Protein AF-A0AAW1N6F3-F1 (afdb_monomer_lite)

Foldseek 3Di:
DPPDDDPPDDADWPDWDWAFAWEQEPVRDIDTATWIWTWGDDPFWIKIWIDGPVDLQGIWIDTGGPVNVVVQCVVVVDPDDPVCVVVVVVVLVVCSVVVVWHWYWYDDPFKIKIWIWDDDPPDIGTDGIDIITRDPPVVSVVVVVVVVVVVVVVVVVVVVVVVVVVVVVVVVVVVVVVVVVVVVVVVVVVVVVVVVVVVVVVVVVVVVVVVVVVVVVVVVVVVVVVVVVVVVVVVVVVVVVVVVVVVVVVVVVVVVVVVVVVVVVVVVVVVVVVVVVVVVVVVVVVVVVVVVVVVVVVVVVVVVVVVVVVVVVVVVVVVVVVVVVVVVVVVVVVVVVVVVVVPPVPPPDDD

pLDDT: mean 85.43, std 15.12, range [26.03, 97.62]

InterPro domains:
  IPR032396 Spindle assembly abnormal protein 6, N-terminal [PF16531] (30-131)
  IPR038558 SAS-6, N-terminal domain superfamily [G3DSA:2.170.210.20] (14-183)

Secondary structure (DSSP, 8-state):
--------SSS-EEEEEEEEEEEEETTS-EEEEEEEEEEEE-SSEEEEEEEESS-TT-EEEEEEEHHHHHHHHHHHT--S-HHHHHHHHHHHHHHHHTTSSEEEEEE-SSEEEEEEEEE-SS-EEEEEEEEEEEPPHHHHHHHHHHHHHHHHHHHHHHHHHHHHHHHHHHHHHHHHHHHHHHHHHHHHHHHHHHHHHHHHHHHHHHHHHHHHHHHHHHHHHHHHHHHHHHHHHHHHHHHHHHHHHHHHHHHHHHHHHHHHHHHHHHHHHHHHHHHHHHHHHHHHHHHHHHHHHHHHHHHHHHHHHHHHHHHHHHHHHHHHHHHHHHHHHHHHHHHHHHHHHHSSGGGS---

Radius of gyration: 103.78 Å; chains: 1; bounding box: 163×76×287 Å

Structure (mmCIF, N/CA/C/O backbone):
data_AF-A0AAW1N6F3-F1
#
_entry.id   AF-A0AAW1N6F3-F1
#
loop_
_atom_site.group_PDB
_atom_site.id
_atom_site.type_symbol
_atom_site.label_atom_id
_atom_site.label_alt_id
_atom_site.label_comp_id
_atom_site.label_asym_id
_atom_site.label_entity_id
_atom_site.label_seq_id
_atom_site.pdbx_PDB_ins_code
_atom_site.Cartn_x
_atom_site.Cartn_y
_atom_site.Cartn_z
_atom_site.occupancy
_atom_site.B_iso_or_equiv
_atom_site.auth_seq_id
_atom_site.auth_comp_id
_atom_site.auth_asym_id
_atom_site.auth_atom_id
_atom_site.pdbx_PDB_model_num
ATOM 1 N N . MET A 1 1 ? 8.466 -3.904 -28.544 1.00 32.66 1 MET A N 1
ATOM 2 C CA . MET A 1 1 ? 8.336 -2.950 -29.664 1.00 32.66 1 MET A CA 1
ATOM 3 C C . MET A 1 1 ? 9.083 -1.678 -29.291 1.00 32.66 1 MET A C 1
ATOM 5 O O . MET A 1 1 ? 8.501 -0.789 -28.692 1.00 32.66 1 MET A O 1
ATOM 9 N N . ILE A 1 2 ? 10.390 -1.631 -29.550 1.00 26.03 2 ILE A N 1
ATOM 10 C CA . ILE A 1 2 ? 11.190 -0.400 -29.465 1.00 26.03 2 ILE A CA 1
ATOM 11 C C . ILE A 1 2 ? 11.606 -0.118 -30.905 1.00 26.03 2 ILE A C 1
ATOM 13 O O . ILE A 1 2 ? 12.665 -0.530 -31.359 1.00 26.03 2 ILE A O 1
ATOM 17 N N . SER A 1 3 ? 10.686 0.457 -31.666 1.00 29.80 3 SER A N 1
ATOM 18 C CA . SER A 1 3 ? 10.889 0.848 -33.057 1.00 29.80 3 SER A CA 1
ATOM 19 C C . SER A 1 3 ? 10.323 2.249 -33.193 1.00 29.80 3 SER A C 1
ATOM 21 O O . SER A 1 3 ? 9.140 2.407 -33.468 1.00 29.80 3 SER A O 1
ATOM 23 N N . ASN A 1 4 ? 11.141 3.232 -32.826 1.00 34.62 4 ASN A N 1
ATOM 24 C CA . ASN A 1 4 ? 11.091 4.630 -33.259 1.00 34.62 4 ASN A CA 1
ATOM 25 C C . ASN A 1 4 ? 12.093 5.393 -32.405 1.00 34.62 4 ASN A C 1
ATOM 27 O O . ASN A 1 4 ? 11.761 6.061 -31.431 1.00 34.62 4 ASN A O 1
ATOM 31 N N . VAL A 1 5 ? 13.357 5.221 -32.762 1.00 33.78 5 VAL A N 1
ATOM 32 C CA . VAL A 1 5 ? 14.459 5.969 -32.192 1.00 33.78 5 VAL A CA 1
ATOM 33 C C . VAL A 1 5 ? 15.085 6.708 -33.374 1.00 33.78 5 VAL A C 1
ATOM 35 O O . VAL A 1 5 ? 15.760 6.111 -34.204 1.00 33.78 5 VAL A O 1
ATOM 38 N N . TYR A 1 6 ? 14.755 8.003 -33.437 1.00 38.41 6 TYR A N 1
ATOM 39 C CA . TYR A 1 6 ? 15.381 9.083 -34.209 1.00 38.41 6 TYR A CA 1
ATOM 40 C C . TYR A 1 6 ? 15.005 9.310 -35.685 1.00 38.41 6 TYR A C 1
ATOM 42 O O . TYR A 1 6 ? 15.654 8.834 -36.610 1.00 38.41 6 TYR A O 1
ATOM 50 N N . ASN A 1 7 ? 14.075 10.253 -35.886 1.00 39.78 7 ASN A N 1
ATOM 51 C CA . ASN A 1 7 ? 14.130 11.199 -37.004 1.00 39.78 7 ASN A CA 1
ATOM 52 C C . ASN A 1 7 ? 15.026 12.382 -36.574 1.00 39.78 7 ASN A C 1
ATOM 54 O O . ASN A 1 7 ? 14.548 13.412 -36.105 1.00 39.78 7 ASN A O 1
ATOM 58 N N . LEU A 1 8 ? 16.347 12.195 -36.636 1.00 44.47 8 LEU A N 1
ATOM 59 C CA . LEU A 1 8 ? 17.342 13.240 -36.369 1.00 44.47 8 LEU A CA 1
ATOM 60 C C . LEU A 1 8 ? 17.683 13.945 -37.684 1.00 44.47 8 LEU A C 1
ATOM 62 O O . LEU A 1 8 ? 18.424 13.381 -38.478 1.00 44.47 8 LEU A O 1
ATOM 66 N N . GLY A 1 9 ? 17.126 15.143 -37.903 1.00 42.78 9 GLY A N 1
ATOM 67 C CA . GLY A 1 9 ? 17.691 16.277 -38.667 1.00 42.78 9 GLY A CA 1
ATOM 68 C C . GLY A 1 9 ? 18.330 16.083 -40.056 1.00 42.78 9 GLY A C 1
ATOM 69 O O . GLY A 1 9 ? 18.893 17.040 -40.578 1.00 42.78 9 GLY A O 1
ATOM 70 N N . GLY A 1 10 ? 18.291 14.896 -40.653 1.00 52.94 10 GLY A N 1
ATOM 71 C CA . GLY A 1 10 ? 18.827 14.605 -41.978 1.00 52.94 10 GLY A CA 1
ATOM 72 C C . GLY A 1 10 ? 17.806 14.875 -43.086 1.00 52.94 10 GLY A C 1
ATOM 73 O O . GLY A 1 10 ? 16.617 15.045 -42.801 1.00 52.94 10 GLY A O 1
ATOM 74 N N . PRO A 1 11 ? 18.238 14.900 -44.362 1.00 59.31 11 PRO A N 1
ATOM 75 C CA . PRO A 1 11 ? 17.305 14.911 -45.485 1.00 59.31 11 PRO A CA 1
ATOM 76 C C . PRO A 1 11 ? 16.284 13.770 -45.329 1.00 59.31 11 PRO A C 1
ATOM 78 O O . PRO A 1 11 ? 16.652 12.693 -44.845 1.00 59.31 11 PRO A O 1
ATOM 81 N N . PRO A 1 12 ? 15.010 13.984 -45.705 1.00 70.88 12 PRO A N 1
ATOM 82 C CA . PRO A 1 12 ? 13.954 13.002 -45.497 1.00 70.88 12 PRO A CA 1
ATOM 83 C C . PRO A 1 12 ? 14.331 11.674 -46.164 1.00 70.88 12 PRO A C 1
ATOM 85 O O . PRO A 1 12 ? 14.453 11.580 -47.390 1.00 70.88 12 PRO A O 1
ATOM 88 N N . LYS A 1 13 ? 14.538 10.643 -45.340 1.00 84.12 13 LYS A N 1
ATOM 89 C CA . LYS A 1 13 ? 14.771 9.276 -45.809 1.00 84.12 13 LYS A CA 1
ATOM 90 C C . LYS A 1 13 ? 13.439 8.718 -46.305 1.00 84.12 13 LYS A C 1
ATOM 92 O O . LYS A 1 13 ? 12.472 8.675 -45.549 1.00 84.12 13 LYS A O 1
ATOM 97 N N . LEU A 1 14 ? 13.390 8.301 -47.567 1.00 92.31 14 LEU A N 1
ATOM 98 C CA . LEU A 1 14 ? 12.223 7.626 -48.143 1.00 92.31 14 LEU A CA 1
ATOM 99 C C . LEU A 1 14 ? 12.158 6.159 -47.706 1.00 92.31 14 LEU A C 1
ATOM 101 O O . LEU A 1 14 ? 11.075 5.593 -47.585 1.00 92.31 14 LEU A O 1
ATOM 105 N N . TYR A 1 15 ? 13.322 5.550 -47.471 1.00 94.94 15 TYR A N 1
ATOM 106 C CA . TYR A 1 15 ? 13.457 4.172 -47.020 1.00 94.94 15 TYR A CA 1
ATOM 107 C C . TYR A 1 15 ? 14.719 4.015 -46.171 1.00 94.94 15 TYR A C 1
ATOM 109 O O . TYR A 1 15 ? 15.753 4.603 -46.486 1.00 94.94 15 TYR A O 1
ATOM 117 N N . SER A 1 16 ? 14.642 3.231 -45.099 1.00 94.06 16 SER A N 1
ATOM 118 C CA . SER A 1 16 ? 15.791 2.846 -44.272 1.00 94.06 16 SER A CA 1
ATOM 119 C C . SER A 1 16 ? 15.429 1.553 -43.550 1.00 94.06 16 SER A C 1
ATOM 121 O O . SER A 1 16 ? 14.645 1.567 -42.601 1.00 94.06 16 SER A O 1
ATOM 123 N N . ASN A 1 17 ? 15.903 0.417 -44.063 1.00 94.94 17 ASN A N 1
ATOM 124 C CA . ASN A 1 17 ? 15.624 -0.883 -43.459 1.00 94.94 17 ASN A CA 1
ATOM 125 C C . ASN A 1 17 ? 16.727 -1.899 -43.761 1.00 94.94 17 ASN A C 1
ATOM 127 O O . ASN A 1 17 ? 17.443 -1.783 -44.758 1.00 94.94 17 ASN A O 1
ATOM 131 N N . TYR A 1 18 ? 16.828 -2.905 -42.903 1.00 94.19 18 TYR A N 1
ATOM 132 C CA . TYR A 1 18 ? 17.787 -3.991 -43.034 1.00 94.19 18 TYR A CA 1
ATOM 133 C C . TYR A 1 18 ? 17.238 -5.122 -43.904 1.00 94.19 18 TYR A C 1
ATOM 135 O O . TYR A 1 18 ? 16.080 -5.517 -43.769 1.00 94.19 18 TYR A O 1
ATOM 143 N N . HIS A 1 19 ? 18.100 -5.664 -44.760 1.00 94.94 19 HIS A N 1
ATOM 144 C CA . HIS A 1 19 ? 17.819 -6.802 -45.626 1.00 94.94 19 HIS A CA 1
ATOM 145 C C . HIS A 1 19 ? 18.892 -7.865 -45.468 1.00 94.94 19 HIS A C 1
ATOM 147 O O . HIS A 1 19 ? 20.085 -7.574 -45.516 1.00 94.94 19 HIS A O 1
ATOM 153 N N . THR A 1 20 ? 18.468 -9.118 -45.340 1.00 93.00 20 THR A N 1
ATOM 154 C CA . THR A 1 20 ? 19.382 -10.259 -45.410 1.00 93.00 20 THR A CA 1
ATOM 155 C C . THR A 1 20 ? 19.615 -10.601 -46.877 1.00 93.00 20 THR A C 1
ATOM 157 O O . THR A 1 20 ? 18.692 -11.049 -47.553 1.00 93.00 20 THR A O 1
ATOM 160 N N . VAL A 1 21 ? 20.826 -10.346 -47.371 1.00 93.94 21 VAL A N 1
ATOM 161 C CA . VAL A 1 21 ? 21.168 -10.412 -48.796 1.00 93.94 21 VAL A CA 1
ATOM 162 C C . VAL A 1 21 ? 22.398 -11.287 -49.011 1.00 93.94 21 VAL A C 1
ATOM 164 O O . VAL A 1 21 ? 23.364 -11.216 -48.248 1.00 93.94 21 VAL A O 1
ATOM 167 N N . ASP A 1 22 ? 22.367 -12.094 -50.068 1.00 92.69 22 ASP A N 1
ATOM 168 C CA . ASP A 1 22 ? 23.519 -12.864 -50.530 1.00 92.69 22 ASP A CA 1
ATOM 169 C C . ASP A 1 22 ? 24.472 -11.966 -51.327 1.00 92.69 22 ASP A C 1
ATOM 171 O O . ASP A 1 22 ? 24.072 -11.315 -52.296 1.00 92.69 22 ASP A O 1
ATOM 175 N N . ILE A 1 23 ? 25.734 -11.932 -50.907 1.00 93.25 23 ILE A N 1
ATOM 176 C CA . ILE A 1 23 ? 26.800 -11.129 -51.501 1.00 93.25 23 ILE A CA 1
ATOM 177 C C . ILE A 1 23 ? 27.782 -12.057 -52.208 1.00 93.25 23 ILE A C 1
ATOM 179 O O . ILE A 1 23 ? 28.533 -12.793 -51.563 1.00 93.25 23 ILE A O 1
ATOM 183 N N . LEU A 1 24 ? 27.798 -11.986 -53.536 1.00 93.50 24 LEU A N 1
ATOM 184 C CA . LEU A 1 24 ? 28.773 -12.655 -54.382 1.00 93.50 24 LEU A CA 1
ATOM 185 C C . LEU A 1 24 ? 30.030 -11.790 -54.492 1.00 93.50 24 LEU A C 1
ATOM 187 O O . LEU A 1 24 ? 29.984 -10.683 -55.024 1.00 93.50 24 LEU A O 1
ATOM 191 N N . LEU A 1 25 ? 31.145 -12.303 -53.988 1.00 89.50 25 LEU A N 1
ATOM 192 C CA . LEU A 1 25 ? 32.456 -11.666 -54.060 1.00 89.50 25 LEU A CA 1
ATOM 193 C C . LEU A 1 25 ? 33.144 -11.989 -55.394 1.00 89.50 25 LEU A C 1
ATOM 195 O O . LEU A 1 25 ? 32.894 -13.035 -55.993 1.00 89.50 25 LEU A O 1
ATOM 199 N N . GLU A 1 26 ? 34.080 -11.138 -55.817 1.00 84.75 26 GLU A N 1
ATOM 200 C CA . GLU A 1 26 ? 34.871 -11.312 -57.049 1.00 84.75 26 GLU A CA 1
ATOM 201 C C . GLU A 1 26 ? 35.595 -12.673 -57.134 1.00 84.75 26 GLU A C 1
ATOM 203 O O . GLU A 1 26 ? 35.718 -13.259 -58.206 1.00 84.75 26 GLU A O 1
ATOM 208 N N . ASN A 1 27 ? 36.003 -13.242 -55.994 1.00 84.62 27 ASN A N 1
ATOM 209 C CA . ASN A 1 27 ? 36.629 -14.568 -55.922 1.00 84.62 27 ASN A CA 1
ATOM 210 C C . ASN A 1 27 ? 35.640 -15.748 -56.049 1.00 84.62 27 ASN A C 1
ATOM 212 O O . ASN A 1 27 ? 36.025 -16.898 -55.837 1.00 84.62 27 ASN A O 1
ATOM 216 N N . GLY A 1 28 ? 34.367 -15.475 -56.347 1.00 82.19 28 GLY A N 1
ATOM 217 C CA . GLY A 1 28 ? 33.304 -16.468 -56.498 1.00 82.19 28 GLY A CA 1
ATOM 218 C C . GLY A 1 28 ? 32.718 -16.985 -55.181 1.00 82.19 28 GLY A C 1
ATOM 219 O O . GLY A 1 28 ? 31.817 -17.824 -55.210 1.00 82.19 28 GLY A O 1
ATOM 220 N N . LEU A 1 29 ? 33.187 -16.505 -54.023 1.00 87.62 29 LEU A N 1
ATOM 221 C CA . LEU A 1 29 ? 32.596 -16.854 -52.732 1.00 87.62 29 LEU A CA 1
ATOM 222 C C . LEU A 1 29 ? 31.286 -16.091 -52.518 1.00 87.62 29 LEU A C 1
ATOM 224 O O . LEU A 1 29 ? 31.201 -14.898 -52.792 1.00 87.62 29 LEU A O 1
ATOM 228 N N . ASN A 1 30 ? 30.288 -16.768 -51.953 1.00 88.75 30 ASN A N 1
ATOM 229 C CA . ASN A 1 30 ? 29.027 -16.151 -51.552 1.00 88.75 30 ASN A CA 1
ATOM 230 C C . ASN A 1 30 ? 28.969 -16.005 -50.024 1.00 88.75 30 ASN A C 1
ATOM 232 O O . ASN A 1 30 ? 29.346 -16.927 -49.295 1.00 88.75 30 ASN A O 1
ATOM 236 N N . ARG A 1 31 ? 28.506 -14.854 -49.534 1.00 90.38 31 ARG A N 1
ATOM 237 C CA . ARG A 1 31 ? 28.280 -14.588 -48.110 1.00 90.38 31 ARG A CA 1
ATOM 238 C C . ARG A 1 31 ? 26.939 -13.908 -47.907 1.00 90.38 31 ARG A C 1
ATOM 240 O O . ARG A 1 31 ? 26.706 -12.837 -48.450 1.00 90.38 31 ARG A O 1
ATOM 247 N N . THR A 1 32 ? 26.107 -14.465 -47.043 1.00 91.50 32 THR A N 1
ATOM 248 C CA . THR A 1 32 ? 24.880 -13.798 -46.611 1.00 91.50 32 THR A CA 1
ATOM 249 C C . THR A 1 32 ? 25.209 -12.759 -45.538 1.00 91.50 32 THR A C 1
ATOM 251 O O . THR A 1 32 ? 25.848 -13.086 -44.535 1.00 91.50 32 THR A O 1
ATOM 254 N N . ARG A 1 33 ? 24.783 -11.508 -45.731 1.00 92.06 33 ARG A N 1
ATOM 255 C CA . ARG A 1 33 ? 24.948 -10.422 -44.752 1.00 92.06 33 ARG A CA 1
ATOM 256 C C . ARG A 1 33 ? 23.641 -9.673 -44.524 1.00 92.06 33 ARG A C 1
ATOM 258 O O . ARG A 1 33 ? 22.752 -9.692 -45.369 1.00 92.06 33 ARG A O 1
ATOM 265 N N . ASN A 1 34 ? 23.537 -8.998 -43.381 1.00 93.19 34 ASN A N 1
ATOM 266 C CA . ASN A 1 34 ? 22.413 -8.120 -43.082 1.00 93.19 34 ASN A CA 1
ATOM 267 C C . ASN A 1 34 ? 22.789 -6.670 -43.408 1.00 93.19 34 ASN A C 1
ATOM 269 O O . ASN A 1 34 ? 23.517 -6.030 -42.651 1.00 93.19 34 ASN A O 1
ATOM 273 N N . ILE A 1 35 ? 22.315 -6.176 -44.546 1.00 95.12 35 ILE A N 1
ATOM 274 C CA . ILE A 1 35 ? 22.693 -4.884 -45.113 1.00 95.12 35 ILE A CA 1
ATOM 275 C C . ILE A 1 35 ? 21.576 -3.872 -44.881 1.00 95.12 35 ILE A C 1
ATOM 277 O O . ILE A 1 35 ? 20.418 -4.113 -45.217 1.00 95.12 35 ILE A O 1
ATOM 281 N N . LEU A 1 36 ? 21.929 -2.719 -44.322 1.00 94.75 36 LEU A N 1
ATOM 282 C CA . LEU A 1 36 ? 21.071 -1.546 -44.277 1.00 94.75 36 LEU A CA 1
ATOM 283 C C . LEU A 1 36 ? 21.016 -0.919 -45.669 1.00 94.75 36 LEU A C 1
ATOM 285 O O . LEU A 1 36 ? 22.044 -0.512 -46.213 1.00 94.75 36 LEU A O 1
ATOM 289 N N . ILE A 1 37 ? 19.807 -0.816 -46.214 1.00 96.38 37 ILE A N 1
ATOM 290 C CA . ILE A 1 37 ? 19.535 -0.133 -47.477 1.00 96.38 37 ILE A CA 1
ATOM 291 C C . ILE A 1 37 ? 18.801 1.161 -47.158 1.00 96.38 37 ILE A C 1
ATOM 293 O O . ILE A 1 37 ? 17.732 1.141 -46.540 1.00 96.38 37 ILE A O 1
ATOM 297 N N . GLU A 1 38 ? 19.370 2.286 -47.582 1.00 94.75 38 GLU A N 1
ATOM 298 C CA . GLU A 1 38 ? 18.788 3.611 -47.387 1.00 94.75 38 GLU A CA 1
ATOM 299 C C . GLU A 1 38 ? 18.529 4.291 -48.727 1.00 94.75 38 GLU A C 1
ATOM 301 O O . GLU A 1 38 ? 19.391 4.296 -49.604 1.00 94.75 38 GLU A O 1
ATOM 306 N N . ILE A 1 39 ? 17.351 4.898 -48.865 1.00 95.75 39 ILE A N 1
ATOM 307 C CA . ILE A 1 39 ? 16.986 5.730 -50.012 1.00 95.75 39 ILE A CA 1
ATOM 308 C C . ILE A 1 39 ? 16.685 7.124 -49.490 1.00 95.75 39 ILE A C 1
ATOM 310 O O . ILE A 1 39 ? 15.775 7.322 -48.678 1.00 95.75 39 ILE A O 1
ATOM 314 N N . ILE A 1 40 ? 17.446 8.098 -49.968 1.00 93.12 40 ILE A N 1
ATOM 315 C CA . ILE A 1 40 ? 17.380 9.487 -49.534 1.00 93.12 40 ILE A CA 1
ATOM 316 C C . ILE A 1 40 ? 17.002 10.343 -50.736 1.00 93.12 40 ILE A C 1
ATOM 318 O O . ILE A 1 40 ? 17.687 10.338 -51.760 1.00 93.12 40 ILE A O 1
ATOM 322 N N . LYS A 1 41 ? 15.915 11.111 -50.612 1.00 90.06 41 LYS A N 1
ATOM 323 C CA . LYS A 1 41 ? 15.527 12.066 -51.652 1.00 90.06 41 LYS A CA 1
ATOM 324 C C . LYS A 1 41 ? 16.329 13.351 -51.487 1.00 90.06 41 LYS A C 1
ATOM 326 O O . LYS A 1 41 ? 16.155 14.071 -50.504 1.00 90.06 41 LYS A O 1
ATOM 331 N N . LYS A 1 42 ? 17.185 13.647 -52.461 1.00 88.38 42 LYS A N 1
ATOM 332 C CA . LYS A 1 42 ? 17.829 14.956 -52.620 1.00 88.38 42 LYS A CA 1
ATOM 333 C C . LYS A 1 42 ? 17.044 15.777 -53.650 1.00 88.38 42 LYS A C 1
ATOM 335 O O . LYS A 1 42 ? 16.159 15.259 -54.325 1.00 88.38 42 LYS A O 1
ATOM 340 N N . GLN A 1 43 ? 17.330 17.076 -53.752 1.00 83.44 43 GLN A N 1
ATOM 341 C CA . GLN A 1 43 ? 16.540 18.001 -54.582 1.00 83.44 43 GLN A CA 1
ATOM 342 C C . GLN A 1 43 ? 16.457 17.591 -56.065 1.00 83.44 43 GLN A C 1
ATOM 344 O O . GLN A 1 43 ? 15.434 17.843 -56.691 1.00 83.44 43 GLN A O 1
ATOM 349 N N . GLN A 1 44 ? 17.500 16.962 -56.616 1.00 86.50 44 GLN A N 1
ATOM 350 C CA . GLN A 1 44 ? 17.591 16.606 -58.043 1.00 86.50 44 GLN A CA 1
ATOM 351 C C . GLN A 1 44 ? 17.989 15.141 -58.294 1.00 86.50 44 GLN A C 1
ATOM 353 O O . GLN A 1 44 ? 18.189 14.742 -59.437 1.00 86.50 44 GLN A O 1
ATOM 358 N N . CYS A 1 45 ? 18.126 14.331 -57.242 1.00 92.94 45 CYS A N 1
ATOM 359 C CA . CYS A 1 45 ? 18.556 12.942 -57.364 1.00 92.94 45 CYS A CA 1
ATOM 360 C C . CYS A 1 45 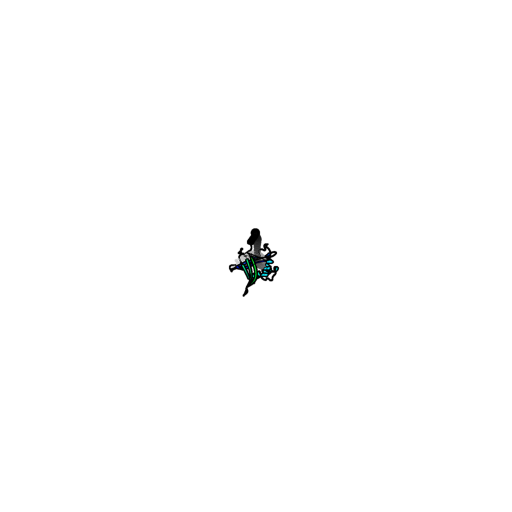? 18.053 12.079 -56.204 1.00 92.94 45 CYS A C 1
ATOM 362 O O . CYS A 1 45 ? 17.665 12.573 -55.139 1.00 92.94 45 CYS A O 1
ATOM 364 N N . LEU A 1 46 ? 18.069 10.770 -56.425 1.00 93.81 46 LEU A N 1
ATOM 365 C CA . LEU A 1 46 ? 17.820 9.749 -55.418 1.00 93.81 46 LEU A CA 1
ATOM 366 C C . LEU A 1 46 ? 19.156 9.146 -55.012 1.00 93.81 46 LEU A C 1
ATOM 368 O O . LEU A 1 46 ? 19.841 8.537 -55.828 1.00 93.81 46 LEU A O 1
ATOM 372 N N . GLU A 1 47 ? 19.534 9.316 -53.753 1.00 94.62 47 GLU A N 1
ATOM 373 C CA . GLU A 1 47 ? 20.744 8.699 -53.231 1.00 94.62 47 GLU A CA 1
ATOM 374 C C . GLU A 1 47 ? 20.400 7.361 -52.585 1.00 94.62 47 GLU A C 1
ATOM 376 O O . GLU A 1 47 ? 19.563 7.292 -51.683 1.00 94.62 47 GLU A O 1
ATOM 381 N N . VAL A 1 48 ? 21.054 6.304 -53.054 1.00 96.25 48 VAL A N 1
ATOM 382 C CA . VAL A 1 48 ? 20.899 4.941 -52.552 1.00 96.25 48 VAL A CA 1
ATOM 383 C C . VAL A 1 48 ? 22.183 4.555 -51.843 1.00 96.25 48 VAL A C 1
ATOM 385 O O . VAL A 1 48 ? 23.263 4.695 -52.415 1.00 96.25 48 VAL A O 1
ATOM 388 N N . ARG A 1 49 ? 22.072 4.077 -50.604 1.00 94.56 49 ARG A N 1
ATOM 389 C CA . ARG A 1 49 ? 23.213 3.687 -49.772 1.00 94.56 49 ARG A CA 1
ATOM 390 C C . ARG A 1 49 ? 23.051 2.253 -49.280 1.00 94.56 49 ARG A C 1
ATOM 392 O O . ARG A 1 49 ? 21.974 1.887 -48.812 1.00 94.56 49 ARG A O 1
ATOM 399 N N . LEU A 1 50 ? 24.127 1.475 -49.344 1.00 95.31 50 LEU A N 1
ATOM 400 C CA . LEU A 1 50 ? 24.235 0.116 -48.812 1.00 95.31 50 LEU A CA 1
ATOM 401 C C . LEU A 1 50 ? 25.307 0.087 -47.729 1.00 95.31 50 LEU A C 1
ATOM 403 O O . LEU A 1 50 ? 26.444 0.492 -47.977 1.00 95.31 50 LEU A O 1
ATOM 407 N N . ARG A 1 51 ? 24.950 -0.377 -46.530 1.00 92.31 51 ARG A N 1
ATOM 408 C CA . ARG A 1 51 ? 25.837 -0.363 -45.358 1.00 92.31 51 ARG A CA 1
ATOM 409 C C . ARG A 1 51 ? 25.729 -1.649 -44.567 1.00 92.31 51 ARG A C 1
ATOM 411 O O . ARG A 1 51 ? 24.628 -2.135 -44.334 1.00 92.31 51 ARG A O 1
ATOM 418 N N . ASP A 1 52 ? 26.852 -2.158 -44.090 1.00 90.38 52 ASP A N 1
ATOM 419 C CA . ASP A 1 52 ? 26.872 -3.230 -43.096 1.00 90.38 52 ASP A CA 1
ATOM 420 C C . ASP A 1 52 ? 27.105 -2.627 -41.705 1.00 90.38 52 ASP A C 1
ATOM 422 O O . ASP A 1 52 ? 28.042 -1.858 -41.495 1.00 90.38 52 ASP A O 1
ATOM 426 N N . GLN A 1 53 ? 26.254 -2.971 -40.735 1.00 82.62 53 GLN A N 1
ATOM 427 C CA . GLN A 1 53 ? 26.409 -2.497 -39.356 1.00 82.62 53 GLN A CA 1
ATOM 428 C C . GLN A 1 53 ? 27.698 -3.028 -38.705 1.00 82.62 53 GLN A C 1
ATOM 430 O O . GLN A 1 53 ? 28.243 -2.387 -37.807 1.00 82.62 53 GLN A O 1
ATOM 435 N N . ASN A 1 54 ? 28.176 -4.194 -39.142 1.00 84.94 54 ASN A N 1
ATOM 436 C CA . ASN A 1 54 ? 29.334 -4.864 -38.556 1.00 84.94 54 ASN A CA 1
ATOM 437 C C . ASN A 1 54 ? 30.635 -4.590 -39.322 1.00 84.94 54 ASN A C 1
ATOM 439 O O . ASN A 1 54 ? 31.708 -4.951 -38.841 1.00 84.94 54 ASN A O 1
ATOM 443 N N . ASP A 1 55 ? 30.553 -3.977 -40.504 1.00 85.94 55 ASP A N 1
ATOM 444 C CA . ASP A 1 55 ? 31.689 -3.778 -41.399 1.00 85.94 55 ASP A CA 1
ATOM 445 C C . ASP A 1 55 ? 31.607 -2.413 -42.094 1.00 85.94 55 ASP A C 1
ATOM 447 O O . ASP A 1 55 ? 31.001 -2.260 -43.152 1.00 85.94 55 ASP A O 1
ATOM 451 N N . PHE A 1 56 ? 32.271 -1.412 -41.511 1.00 79.06 56 PHE A N 1
ATOM 452 C CA . PHE A 1 56 ? 32.309 -0.049 -42.053 1.00 79.06 56 PHE A CA 1
ATOM 453 C C . PHE A 1 56 ? 33.001 0.056 -43.419 1.00 79.06 56 PHE A C 1
ATOM 455 O O . PHE A 1 56 ? 32.816 1.063 -44.103 1.00 79.06 56 PHE A O 1
ATOM 462 N N . SER A 1 57 ? 33.791 -0.951 -43.817 1.00 82.56 57 SER A N 1
ATOM 463 C CA . SER A 1 57 ? 34.389 -0.997 -45.156 1.00 82.56 57 SER A CA 1
ATOM 464 C C . SER A 1 57 ? 33.365 -1.369 -46.231 1.00 82.56 57 SER A C 1
ATOM 466 O O . SER A 1 57 ? 33.519 -0.988 -47.389 1.00 82.56 57 SER A O 1
ATOM 468 N N . PHE A 1 58 ? 32.277 -2.042 -45.843 1.00 89.69 58 PHE A N 1
ATOM 469 C CA . PHE A 1 58 ? 31.143 -2.314 -46.712 1.00 89.69 58 PHE A CA 1
ATOM 470 C C . PHE A 1 58 ? 30.201 -1.104 -46.724 1.00 89.69 58 PHE A C 1
ATOM 472 O O . PHE A 1 58 ? 29.213 -1.033 -45.986 1.00 89.69 58 PHE A O 1
ATOM 479 N N . ASN A 1 59 ? 30.539 -0.116 -47.551 1.00 92.12 59 ASN A N 1
ATOM 480 C CA . ASN A 1 59 ? 29.780 1.122 -47.673 1.00 92.12 59 ASN A CA 1
ATOM 481 C C . ASN A 1 59 ? 29.759 1.582 -49.130 1.00 92.12 59 ASN A C 1
ATOM 483 O O . ASN A 1 59 ? 30.763 2.065 -49.648 1.00 92.12 59 ASN A O 1
ATOM 487 N N . TYR A 1 60 ? 28.610 1.429 -49.779 1.00 95.25 60 TYR A N 1
ATOM 488 C CA . TYR A 1 60 ? 28.437 1.751 -51.191 1.00 95.25 60 TYR A CA 1
ATOM 489 C C . TYR A 1 60 ? 27.317 2.762 -51.369 1.00 95.25 60 TYR A C 1
ATOM 491 O O . TYR A 1 60 ? 26.267 2.648 -50.735 1.00 95.25 60 TYR A O 1
ATOM 499 N N . THR A 1 61 ? 27.526 3.731 -52.251 1.00 95.00 61 THR A N 1
ATOM 500 C CA . THR A 1 61 ? 26.561 4.788 -52.537 1.00 95.00 61 THR A CA 1
ATOM 501 C C . THR A 1 61 ? 26.436 4.998 -54.042 1.00 95.00 61 THR A C 1
ATOM 503 O O . THR A 1 61 ? 27.405 4.899 -54.792 1.00 95.00 61 THR A O 1
ATOM 506 N N . THR A 1 62 ? 25.227 5.314 -54.493 1.00 96.06 62 THR A N 1
ATOM 507 C CA . THR A 1 62 ? 24.981 5.850 -55.833 1.00 96.06 62 THR A CA 1
ATOM 508 C C . THR A 1 62 ? 24.003 7.010 -55.755 1.00 96.06 62 THR A C 1
ATOM 510 O O . THR A 1 62 ? 23.125 7.035 -54.891 1.00 96.06 62 THR A O 1
ATOM 513 N N . SER A 1 63 ? 24.172 7.993 -56.634 1.00 95.25 63 SER A N 1
ATOM 514 C CA . SER A 1 63 ? 23.250 9.117 -56.786 1.00 95.25 63 SER A CA 1
ATOM 515 C C . SER A 1 63 ? 22.607 9.023 -58.160 1.00 95.25 63 SER A C 1
ATOM 517 O O . SER A 1 63 ? 23.245 9.297 -59.170 1.00 95.25 63 SER A O 1
ATOM 519 N N . ILE A 1 64 ? 21.342 8.620 -58.181 1.00 96.38 64 ILE A N 1
ATOM 520 C CA . ILE A 1 64 ? 20.550 8.443 -59.393 1.00 96.38 64 ILE A CA 1
ATOM 521 C C . ILE A 1 64 ? 19.849 9.765 -59.683 1.00 96.38 64 ILE A C 1
ATOM 523 O O . ILE A 1 64 ? 18.810 10.086 -59.100 1.00 96.38 64 ILE A O 1
ATOM 527 N N . ASP A 1 65 ? 20.470 10.571 -60.535 1.00 95.50 65 ASP A N 1
ATOM 528 C CA . ASP A 1 65 ? 19.846 11.740 -61.143 1.00 95.50 65 ASP A CA 1
ATOM 529 C C . ASP A 1 65 ? 19.081 11.349 -62.420 1.00 95.50 65 ASP A C 1
ATOM 531 O O . ASP A 1 65 ? 19.035 10.180 -62.815 1.00 95.50 65 ASP A O 1
ATOM 535 N N . TRP A 1 66 ? 18.465 12.336 -63.072 1.00 94.31 66 TRP A N 1
ATOM 536 C CA . TRP A 1 66 ? 17.731 12.122 -64.320 1.00 94.31 66 TRP A CA 1
ATOM 537 C C . TRP A 1 66 ? 18.597 11.485 -65.420 1.00 94.31 66 TRP A C 1
ATOM 539 O O . TRP A 1 66 ? 18.123 10.633 -66.169 1.00 94.31 66 TRP A O 1
ATOM 549 N N . VAL A 1 67 ? 19.872 11.875 -65.517 1.00 95.69 67 VAL A N 1
ATOM 550 C CA . VAL A 1 67 ? 20.775 11.410 -66.578 1.00 95.69 67 VAL A CA 1
ATOM 551 C C . VAL A 1 67 ? 21.137 9.943 -66.370 1.00 95.69 67 VAL A C 1
ATOM 553 O O . VAL A 1 67 ? 21.082 9.159 -67.318 1.00 95.69 67 VAL A O 1
ATOM 556 N N . LEU A 1 68 ? 21.488 9.556 -65.141 1.00 95.25 68 LEU A N 1
ATOM 557 C CA . LEU A 1 68 ? 21.781 8.165 -64.808 1.00 95.25 68 LEU A CA 1
ATOM 558 C C . LEU A 1 68 ? 20.529 7.294 -64.932 1.00 95.25 68 LEU A C 1
ATOM 560 O O . LEU A 1 68 ? 20.604 6.203 -65.492 1.00 95.25 68 LEU A O 1
ATOM 564 N N . PHE A 1 69 ? 19.375 7.792 -64.484 1.00 96.31 69 PHE A N 1
ATOM 565 C CA . PHE A 1 69 ? 18.113 7.082 -64.652 1.00 96.31 69 PHE A CA 1
ATOM 566 C C . PHE A 1 69 ? 17.783 6.834 -66.125 1.00 96.31 69 PHE A C 1
ATOM 568 O O . PHE A 1 69 ? 17.403 5.720 -66.466 1.00 96.31 69 PHE A O 1
ATOM 575 N N . GLN A 1 70 ? 17.958 7.824 -67.006 1.00 95.75 70 GLN A N 1
ATOM 576 C CA . GLN A 1 70 ? 17.682 7.649 -68.432 1.00 95.75 70 GLN A CA 1
ATOM 577 C C . GLN A 1 70 ? 18.568 6.558 -69.052 1.00 95.75 70 GLN A C 1
ATOM 579 O O . GLN A 1 70 ? 18.079 5.740 -69.823 1.00 95.75 70 GLN A O 1
ATOM 584 N N . LYS A 1 71 ? 19.843 6.471 -68.648 1.00 95.88 71 LYS A N 1
ATOM 585 C CA . LYS A 1 71 ? 20.723 5.367 -69.064 1.00 95.88 71 LYS A CA 1
ATOM 586 C C . LYS A 1 71 ? 20.222 4.017 -68.562 1.00 95.88 71 LYS A C 1
ATOM 588 O O . LYS A 1 71 ? 20.075 3.097 -69.355 1.00 95.88 71 LYS A O 1
ATOM 593 N N . MET A 1 72 ? 19.899 3.914 -67.270 1.00 95.75 72 MET A N 1
ATOM 594 C CA . MET A 1 72 ? 19.337 2.685 -66.697 1.00 95.75 72 MET A CA 1
ATOM 595 C C . MET A 1 72 ? 18.044 2.278 -67.409 1.00 95.75 72 MET A C 1
ATOM 597 O O . MET A 1 72 ? 17.822 1.097 -67.663 1.00 95.75 72 MET A O 1
ATOM 601 N N . LYS A 1 73 ? 17.204 3.260 -67.746 1.00 94.25 73 LYS A N 1
ATOM 602 C CA . LYS A 1 73 ? 15.950 3.071 -68.465 1.00 94.25 73 LYS A CA 1
ATOM 603 C C . LYS A 1 73 ? 16.176 2.454 -69.840 1.00 94.25 73 LYS A C 1
ATOM 605 O O . LYS A 1 73 ? 15.513 1.472 -70.158 1.00 94.25 73 LYS A O 1
ATOM 610 N N . ASP A 1 74 ? 17.116 2.995 -70.608 1.00 94.56 74 ASP A N 1
ATOM 611 C CA . ASP A 1 74 ? 17.416 2.532 -71.964 1.00 94.56 74 ASP A CA 1
ATOM 612 C C . ASP A 1 74 ? 18.156 1.178 -71.958 1.00 94.56 74 ASP A C 1
ATOM 614 O O . ASP A 1 74 ? 17.860 0.302 -72.766 1.00 94.56 74 ASP A O 1
ATOM 618 N N . GLU A 1 75 ? 19.081 0.961 -71.017 1.00 95.19 75 GLU A N 1
ATOM 619 C CA . GLU A 1 75 ? 19.873 -0.276 -70.919 1.00 95.19 75 GLU A CA 1
ATOM 620 C C . GLU A 1 75 ? 19.071 -1.465 -70.373 1.00 95.19 75 GLU A C 1
ATOM 622 O O . GLU A 1 75 ? 19.289 -2.607 -70.782 1.00 95.19 75 GLU A O 1
ATOM 627 N N . GLN A 1 76 ? 18.142 -1.210 -69.448 1.00 94.38 76 GLN A N 1
ATOM 628 C CA . GLN A 1 76 ? 17.354 -2.248 -68.774 1.00 94.38 76 GLN A CA 1
ATOM 629 C C . GLN A 1 76 ? 15.901 -2.309 -69.265 1.00 94.38 76 GLN A C 1
ATOM 631 O O . GLN A 1 76 ? 15.127 -3.116 -68.757 1.00 94.38 76 GLN A O 1
ATOM 636 N N . ASN A 1 77 ? 15.537 -1.500 -70.268 1.00 92.38 77 ASN A N 1
ATOM 637 C CA . ASN A 1 77 ? 14.186 -1.386 -70.830 1.00 92.38 77 ASN A CA 1
ATOM 638 C C . ASN A 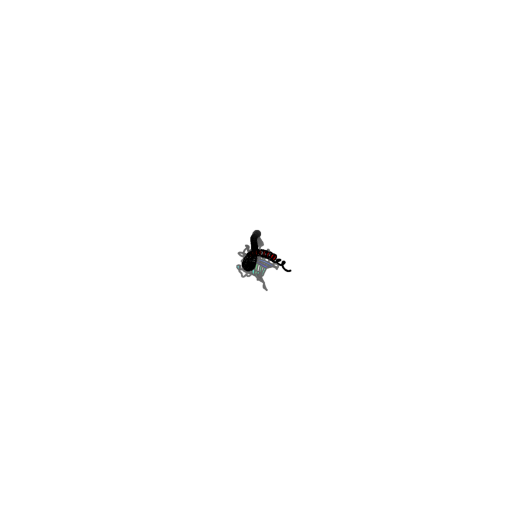1 77 ? 13.109 -1.102 -69.764 1.00 92.38 77 ASN A C 1
ATOM 640 O O . ASN A 1 77 ? 12.081 -1.776 -69.705 1.00 92.38 77 ASN A O 1
ATOM 644 N N . LEU A 1 78 ? 13.346 -0.115 -68.894 1.00 92.56 78 LEU A N 1
ATOM 645 C CA . LEU A 1 78 ? 12.407 0.224 -67.819 1.00 92.56 78 LEU A CA 1
ATOM 646 C C . LEU A 1 78 ? 11.213 1.030 -68.365 1.00 92.56 78 LEU A C 1
ATOM 648 O O . LEU A 1 78 ? 11.363 2.153 -68.844 1.00 92.56 78 LEU A O 1
ATOM 652 N N . GLU A 1 79 ? 9.993 0.518 -68.227 1.00 91.50 79 GLU A N 1
ATOM 653 C CA . GLU A 1 79 ? 8.764 1.191 -68.691 1.00 91.50 79 GLU A CA 1
ATOM 654 C C . GLU A 1 79 ? 8.178 2.169 -67.648 1.00 91.50 79 GLU A C 1
ATOM 656 O O . GLU A 1 79 ? 6.971 2.228 -67.437 1.00 91.50 79 GLU A O 1
ATOM 661 N N . ILE A 1 80 ? 9.034 2.939 -66.966 1.00 93.25 80 ILE A N 1
ATOM 662 C CA . ILE A 1 80 ? 8.642 3.867 -65.885 1.00 93.25 80 ILE A CA 1
ATOM 663 C C . ILE A 1 80 ? 9.275 5.254 -66.053 1.00 93.25 80 ILE A C 1
ATOM 665 O O . ILE A 1 80 ? 10.268 5.432 -66.771 1.00 93.25 80 ILE A O 1
ATOM 669 N N . CYS A 1 81 ? 8.687 6.262 -65.408 1.00 93.12 81 CYS A N 1
ATOM 670 C CA . CYS A 1 81 ? 9.223 7.626 -65.344 1.00 93.12 81 CYS A CA 1
ATOM 671 C C . CYS A 1 81 ? 10.100 7.830 -64.095 1.00 93.12 81 CYS A C 1
ATOM 673 O O . CYS A 1 81 ? 9.990 7.089 -63.116 1.00 93.12 81 CYS A O 1
ATOM 675 N N . PHE A 1 82 ? 10.967 8.848 -64.102 1.00 92.31 82 PHE A N 1
ATOM 676 C CA . PHE A 1 82 ? 11.885 9.112 -62.982 1.00 92.31 82 PHE A CA 1
ATOM 677 C C . PHE A 1 82 ? 11.134 9.443 -61.687 1.00 92.31 82 PHE A C 1
ATOM 679 O O . PHE A 1 82 ? 11.523 9.024 -60.596 1.00 92.31 82 PHE A O 1
ATOM 686 N N . GLU A 1 83 ? 10.013 10.151 -61.810 1.00 90.25 83 GLU A N 1
ATOM 687 C CA . GLU A 1 83 ? 9.139 10.521 -60.703 1.00 90.25 83 GLU A CA 1
ATOM 688 C C . GLU A 1 83 ? 8.565 9.289 -60.000 1.00 90.25 83 GLU A C 1
ATOM 690 O O . GLU A 1 83 ? 8.396 9.305 -58.785 1.00 90.25 83 GLU A O 1
ATOM 695 N N . GLU A 1 84 ? 8.314 8.208 -60.735 1.00 92.38 84 GLU A N 1
ATOM 696 C CA . GLU A 1 84 ? 7.731 6.964 -60.221 1.00 92.38 84 GLU A CA 1
ATOM 697 C C . GLU A 1 84 ? 8.796 5.967 -59.758 1.00 92.38 84 GLU A C 1
ATOM 699 O O . GLU A 1 84 ? 8.515 5.091 -58.938 1.00 92.38 84 GLU A O 1
ATOM 704 N N . PHE A 1 85 ? 10.034 6.125 -60.234 1.00 94.06 85 PHE A N 1
ATOM 705 C CA . PHE A 1 85 ? 11.127 5.190 -59.988 1.00 94.06 85 PHE A CA 1
ATOM 706 C C . PHE A 1 85 ? 11.345 4.902 -58.501 1.00 94.06 85 PHE A C 1
ATOM 708 O O . PHE A 1 85 ? 11.447 3.743 -58.110 1.00 94.06 85 PHE A O 1
ATOM 715 N N . HIS A 1 86 ? 11.349 5.930 -57.646 1.00 92.75 86 HIS A N 1
ATOM 716 C CA . HIS A 1 86 ? 11.540 5.732 -56.207 1.00 92.75 86 HIS A CA 1
ATOM 717 C C . HIS A 1 86 ? 10.433 4.890 -55.555 1.00 92.75 86 HIS A C 1
ATOM 719 O O . HIS A 1 86 ? 10.724 4.133 -54.633 1.00 92.75 86 HIS A O 1
ATOM 725 N N . LEU A 1 87 ? 9.183 5.000 -56.019 1.00 93.75 87 LEU A N 1
ATOM 726 C CA . LEU A 1 87 ? 8.068 4.214 -55.486 1.00 93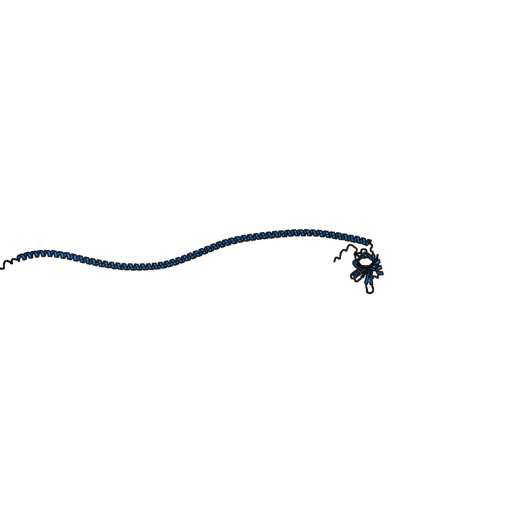.75 87 LEU A CA 1
ATOM 727 C C . LEU A 1 87 ? 8.210 2.747 -55.891 1.00 93.75 87 LEU A C 1
ATOM 729 O O . LEU A 1 87 ? 8.125 1.877 -55.029 1.00 93.75 87 LEU A O 1
ATOM 733 N N . GLN A 1 88 ? 8.498 2.492 -57.170 1.00 94.69 88 GLN A N 1
ATOM 734 C CA . GLN A 1 88 ? 8.694 1.139 -57.701 1.00 94.69 88 GLN A CA 1
ATOM 735 C C . GLN A 1 88 ? 9.918 0.460 -57.080 1.00 94.69 88 GLN A C 1
ATOM 737 O O . GLN A 1 88 ? 9.868 -0.700 -56.684 1.00 94.69 88 GLN A O 1
ATOM 742 N N . PHE A 1 89 ? 11.009 1.204 -56.908 1.00 95.44 89 PHE A N 1
ATOM 743 C CA . PHE A 1 89 ? 12.214 0.695 -56.267 1.00 95.44 89 PHE A CA 1
ATOM 744 C C . PHE A 1 89 ? 11.976 0.349 -54.783 1.00 95.44 89 PHE A C 1
ATOM 746 O O . PHE A 1 89 ? 12.407 -0.705 -54.312 1.00 95.44 89 PHE A O 1
ATOM 753 N N . ILE A 1 90 ? 11.236 1.184 -54.044 1.00 95.88 90 ILE A N 1
ATOM 754 C CA . ILE A 1 90 ? 10.832 0.867 -52.665 1.00 95.88 90 ILE A CA 1
ATOM 755 C C . ILE A 1 90 ? 9.900 -0.347 -52.621 1.00 95.88 90 ILE A C 1
ATOM 757 O O . ILE A 1 90 ? 9.990 -1.138 -51.682 1.00 95.88 90 ILE A O 1
ATOM 761 N N . ASP A 1 91 ? 9.010 -0.507 -53.599 1.00 95.88 91 ASP A N 1
ATOM 762 C CA . ASP A 1 91 ? 8.116 -1.661 -53.664 1.00 95.88 91 ASP A CA 1
ATOM 763 C C . ASP A 1 91 ? 8.890 -2.968 -53.875 1.00 95.88 91 ASP A C 1
ATOM 765 O O . ASP A 1 91 ? 8.700 -3.911 -53.110 1.00 95.88 91 ASP A O 1
ATOM 769 N N . LEU A 1 92 ? 9.874 -2.983 -54.782 1.00 95.56 92 LEU A N 1
ATOM 770 C CA . LEU A 1 92 ? 10.787 -4.119 -54.949 1.00 95.56 92 LEU A CA 1
ATOM 771 C C . LEU A 1 92 ? 11.511 -4.474 -53.641 1.00 95.56 92 LEU A C 1
ATOM 773 O O . LEU A 1 92 ? 11.594 -5.645 -53.280 1.00 95.56 92 LEU A O 1
ATOM 777 N N . LEU A 1 93 ? 11.981 -3.477 -52.881 1.00 96.50 93 LEU A N 1
ATOM 778 C CA . LEU A 1 93 ? 12.560 -3.708 -51.551 1.00 96.50 93 LEU A CA 1
ATOM 779 C C . LEU A 1 93 ? 11.527 -4.266 -50.555 1.00 96.50 93 LEU A C 1
ATOM 781 O O . LEU A 1 93 ? 11.848 -5.094 -49.711 1.00 96.50 93 LEU A O 1
ATOM 785 N N . LYS A 1 94 ? 10.261 -3.861 -50.608 1.00 95.69 94 LYS A N 1
ATOM 786 C CA . LYS A 1 94 ? 9.239 -4.466 -49.737 1.00 95.69 94 LYS A CA 1
ATOM 787 C C . LYS A 1 94 ? 8.966 -5.919 -50.124 1.00 95.69 94 LYS A C 1
ATOM 789 O O . LYS A 1 94 ? 8.880 -6.769 -49.238 1.00 95.69 94 LYS A O 1
ATOM 794 N N . GLN A 1 95 ? 8.911 -6.220 -51.418 1.00 95.31 95 GLN A N 1
ATOM 795 C CA . GLN A 1 95 ? 8.736 -7.578 -51.933 1.00 95.31 95 GLN A CA 1
ATOM 796 C C . GLN A 1 95 ? 9.891 -8.509 -51.528 1.00 95.31 95 GLN A C 1
ATOM 798 O O . GLN A 1 95 ? 9.660 -9.694 -51.279 1.00 95.31 95 GLN A O 1
ATOM 803 N N . THR A 1 96 ? 11.122 -8.002 -51.371 1.00 94.50 96 THR A N 1
ATOM 804 C CA . THR A 1 96 ? 12.245 -8.822 -50.871 1.00 94.50 96 THR A CA 1
ATOM 805 C C . THR A 1 96 ? 12.081 -9.214 -49.408 1.00 94.50 96 THR A C 1
ATOM 807 O O . THR A 1 96 ? 12.402 -10.341 -49.034 1.00 94.50 96 THR A O 1
ATOM 810 N N . ILE A 1 97 ? 11.510 -8.338 -48.575 1.00 92.44 97 ILE A N 1
ATOM 811 C CA . ILE A 1 97 ? 11.169 -8.666 -47.179 1.00 92.44 97 ILE A CA 1
ATOM 812 C C . ILE A 1 97 ? 10.078 -9.742 -47.133 1.00 92.44 97 ILE A C 1
ATOM 814 O O . ILE A 1 97 ? 10.144 -10.660 -46.312 1.00 92.44 97 ILE A O 1
ATOM 818 N N . LEU A 1 98 ? 9.098 -9.652 -48.037 1.00 93.19 98 LEU A N 1
ATOM 819 C CA . LEU A 1 98 ? 8.019 -10.633 -48.186 1.00 93.19 98 LEU A CA 1
ATOM 820 C C . LEU A 1 98 ? 8.471 -11.942 -48.857 1.00 93.19 98 LEU A C 1
ATOM 822 O O . LEU A 1 98 ? 7.713 -12.909 -48.866 1.00 93.19 98 LEU A O 1
ATOM 826 N N . LYS A 1 99 ? 9.720 -12.007 -49.345 1.00 90.56 99 LYS A N 1
ATOM 827 C CA . LYS A 1 99 ? 10.304 -13.135 -50.094 1.00 90.56 99 LYS A CA 1
ATOM 828 C C . LYS A 1 99 ? 9.605 -13.432 -51.426 1.00 90.56 99 LYS A C 1
ATOM 830 O O . LYS A 1 99 ? 9.703 -14.549 -51.930 1.00 90.56 99 LYS A O 1
ATOM 835 N N . GLU A 1 100 ? 8.924 -12.442 -51.989 1.00 91.75 100 GLU A N 1
ATOM 836 C CA . GLU A 1 100 ? 8.320 -12.503 -53.325 1.00 91.75 100 GLU A CA 1
ATOM 837 C C . GLU A 1 100 ? 9.369 -12.199 -54.405 1.00 91.75 100 GLU A C 1
ATOM 839 O O . GLU A 1 100 ? 9.383 -12.833 -55.453 1.00 91.75 100 GLU A O 1
ATOM 844 N N . MET A 1 101 ? 10.322 -11.318 -54.088 1.00 94.00 101 MET A N 1
ATOM 845 C CA . MET A 1 101 ? 11.459 -10.951 -54.933 1.00 94.00 101 MET A CA 1
ATOM 846 C C . MET A 1 101 ? 12.771 -11.377 -54.262 1.00 94.00 101 MET A C 1
ATOM 848 O O . MET A 1 101 ? 12.911 -11.280 -53.041 1.00 94.00 101 MET A O 1
ATOM 852 N N . LEU A 1 102 ? 13.764 -11.828 -55.032 1.00 94.44 102 LEU A N 1
ATOM 853 C CA . LEU A 1 102 ? 15.106 -12.087 -54.507 1.00 94.44 102 LEU A CA 1
ATOM 854 C C . LEU A 1 102 ? 16.013 -10.888 -54.771 1.00 94.44 102 LEU A C 1
ATOM 856 O O . LEU A 1 102 ? 15.963 -10.254 -55.823 1.00 94.44 102 LEU A O 1
ATOM 860 N N . LEU A 1 103 ? 16.884 -10.611 -53.807 1.00 96.06 103 LEU A N 1
ATOM 861 C CA . LEU A 1 103 ? 17.917 -9.590 -53.897 1.00 96.06 103 LEU A CA 1
ATOM 862 C C . LEU A 1 103 ? 19.273 -10.257 -53.705 1.00 96.06 103 LEU A C 1
ATOM 864 O O . LEU A 1 103 ? 19.442 -11.073 -52.798 1.00 96.06 103 LEU A O 1
ATOM 868 N N . LYS A 1 104 ? 20.237 -9.914 -54.555 1.00 95.56 104 LYS A N 1
ATOM 869 C CA . LYS A 1 104 ? 21.651 -10.253 -54.359 1.00 95.56 104 LYS A CA 1
ATOM 870 C C . LYS A 1 104 ? 22.521 -9.031 -54.613 1.00 95.56 104 LYS A C 1
ATOM 872 O O . LYS A 1 104 ? 22.130 -8.140 -55.370 1.00 95.56 104 LYS A O 1
ATOM 877 N N . LEU A 1 105 ? 23.704 -9.023 -54.014 1.00 96.69 105 LEU A N 1
ATOM 878 C CA . LEU A 1 105 ? 24.745 -8.041 -54.295 1.00 96.69 105 LEU A CA 1
ATOM 879 C C . LEU A 1 105 ? 25.925 -8.734 -54.977 1.00 96.69 105 LEU A C 1
ATOM 881 O O . LEU A 1 105 ? 26.357 -9.795 -54.537 1.00 96.69 105 LEU A O 1
ATOM 885 N N . GLU A 1 106 ? 26.461 -8.138 -56.033 1.00 95.50 106 GLU A N 1
ATOM 886 C CA . GLU A 1 106 ? 27.726 -8.555 -56.642 1.00 95.50 106 GLU A CA 1
ATOM 887 C C . GLU A 1 106 ? 28.791 -7.516 -56.315 1.00 95.50 106 GLU A C 1
ATOM 889 O O . GLU A 1 106 ? 28.735 -6.384 -56.795 1.00 95.50 106 GLU A O 1
ATOM 894 N N . GLN A 1 107 ? 29.739 -7.897 -55.465 1.00 93.38 107 GLN A N 1
ATOM 895 C CA . GLN A 1 107 ? 30.750 -7.006 -54.919 1.00 93.38 107 GLN A CA 1
ATOM 896 C C . GLN A 1 107 ? 32.090 -7.183 -55.639 1.00 93.38 107 GLN A C 1
ATOM 898 O O . GLN A 1 107 ? 32.650 -8.280 -55.690 1.00 93.38 107 GLN A O 1
ATOM 903 N N . ASN A 1 108 ? 32.628 -6.060 -56.103 1.00 89.25 108 ASN A N 1
ATOM 904 C CA . ASN A 1 108 ? 34.014 -5.872 -56.511 1.00 89.25 108 ASN A CA 1
ATOM 905 C C . ASN A 1 108 ? 34.726 -4.926 -55.512 1.00 89.25 108 ASN A C 1
ATOM 907 O O . ASN A 1 108 ? 34.099 -4.380 -54.599 1.00 89.25 108 ASN A O 1
ATOM 911 N N . THR A 1 109 ? 36.033 -4.723 -55.670 1.00 84.56 109 THR A N 1
ATOM 912 C CA . THR A 1 109 ? 36.868 -3.846 -54.834 1.00 84.56 109 THR A CA 1
ATOM 913 C C . THR A 1 109 ? 36.336 -2.413 -54.761 1.00 84.56 109 THR A C 1
ATOM 915 O O . THR A 1 109 ? 36.297 -1.839 -53.675 1.00 84.56 109 THR A O 1
ATOM 918 N N . GLU A 1 110 ? 35.862 -1.859 -55.880 1.00 89.75 110 GLU A N 1
ATOM 919 C CA . GLU A 1 110 ? 35.405 -0.461 -55.970 1.00 89.75 110 GLU A CA 1
ATOM 920 C C . GLU A 1 110 ? 33.904 -0.308 -56.251 1.00 89.75 110 GLU A C 1
ATOM 922 O O . GLU A 1 110 ? 33.332 0.753 -56.005 1.00 89.75 110 GLU A O 1
ATOM 927 N N . THR A 1 111 ? 33.237 -1.360 -56.730 1.00 93.94 111 THR A N 1
ATOM 928 C CA . THR A 1 111 ? 31.835 -1.302 -57.170 1.00 93.94 111 THR A CA 1
ATOM 929 C C . THR A 1 111 ? 31.003 -2.410 -56.544 1.00 93.94 111 THR A C 1
ATOM 931 O O . THR A 1 111 ? 31.493 -3.512 -56.313 1.00 93.94 111 THR A O 1
ATOM 934 N N . CYS A 1 112 ? 29.717 -2.160 -56.339 1.00 95.81 112 CYS A N 1
ATOM 935 C CA . CYS A 1 112 ? 28.751 -3.147 -55.877 1.00 95.81 112 CYS A CA 1
ATOM 936 C C . CYS A 1 112 ? 27.492 -3.047 -56.733 1.00 95.81 112 CYS A C 1
ATOM 938 O O . CYS A 1 112 ? 26.935 -1.963 -56.881 1.00 95.81 112 CYS A O 1
ATOM 940 N N . ARG A 1 113 ? 27.041 -4.166 -57.298 1.00 96.44 113 ARG A N 1
ATOM 941 C CA . ARG A 1 113 ? 25.826 -4.212 -58.117 1.00 96.44 113 ARG A CA 1
ATOM 942 C C . ARG A 1 113 ? 24.702 -4.850 -57.335 1.00 96.44 113 ARG A C 1
ATOM 944 O O . ARG A 1 113 ? 24.808 -5.999 -56.914 1.00 96.44 113 ARG A O 1
ATOM 951 N N . MET A 1 114 ? 23.625 -4.109 -57.150 1.00 97.38 114 MET A N 1
ATOM 952 C CA . MET A 1 114 ? 22.418 -4.578 -56.493 1.00 97.38 114 MET A CA 1
ATOM 953 C C . MET A 1 114 ? 21.436 -5.094 -57.536 1.00 97.38 114 MET A C 1
ATOM 955 O O . MET A 1 114 ? 21.033 -4.350 -58.424 1.00 97.38 114 MET A O 1
ATOM 959 N N . ILE A 1 115 ? 21.065 -6.369 -57.430 1.00 96.75 115 ILE A N 1
ATOM 960 C CA . ILE A 1 115 ? 20.303 -7.073 -58.462 1.00 96.75 115 ILE A CA 1
ATOM 961 C C . ILE A 1 115 ? 19.026 -7.643 -57.850 1.00 96.75 115 ILE A C 1
ATOM 963 O O . ILE A 1 115 ? 19.086 -8.534 -56.997 1.00 96.75 115 ILE A O 1
ATOM 967 N N . PHE A 1 116 ? 17.885 -7.161 -58.337 1.00 96.94 116 PHE A N 1
ATOM 968 C CA . PHE A 1 116 ? 16.562 -7.718 -58.067 1.00 96.94 116 PHE A CA 1
ATOM 969 C C . PHE A 1 116 ? 16.228 -8.755 -59.127 1.00 96.94 116 PHE A C 1
ATOM 971 O O . PHE A 1 116 ? 16.314 -8.478 -60.328 1.00 96.94 116 PHE A O 1
ATOM 978 N N . TYR A 1 117 ? 15.868 -9.958 -58.698 1.00 95.19 117 TYR A N 1
ATOM 979 C CA . TYR A 1 117 ? 15.576 -11.049 -59.609 1.00 95.19 117 TYR A CA 1
ATOM 980 C C . TYR A 1 117 ? 14.565 -12.037 -59.032 1.00 95.19 117 TYR A C 1
ATOM 982 O O . TYR A 1 117 ? 14.455 -12.220 -57.824 1.00 95.19 117 TYR A O 1
ATOM 990 N N . GLU A 1 118 ? 13.893 -12.761 -59.918 1.00 93.50 118 GLU A N 1
ATOM 991 C CA . GLU A 1 118 ? 13.114 -13.943 -59.569 1.00 93.50 118 GLU A CA 1
ATOM 992 C C . GLU A 1 118 ? 13.750 -15.188 -60.172 1.00 93.50 118 GLU A C 1
ATOM 994 O O . GLU A 1 118 ? 14.259 -15.191 -61.299 1.00 93.50 118 GLU A O 1
ATOM 999 N N . LYS A 1 119 ? 13.700 -16.289 -59.426 1.00 88.12 119 LYS A N 1
ATOM 1000 C CA . LYS A 1 119 ? 14.195 -17.582 -59.891 1.00 88.12 119 LYS A CA 1
ATOM 1001 C C . LYS A 1 119 ? 13.031 -18.430 -60.395 1.00 88.12 119 LYS A C 1
ATOM 1003 O O . LYS A 1 119 ? 12.232 -18.923 -59.606 1.00 88.12 119 LYS A O 1
ATOM 1008 N N . SER A 1 120 ? 12.974 -18.664 -61.705 1.00 85.69 120 SER A N 1
ATOM 1009 C CA . SER A 1 120 ? 12.096 -19.690 -62.281 1.00 85.69 120 SER A CA 1
ATOM 1010 C C . SER A 1 120 ? 12.809 -21.049 -62.352 1.00 85.69 120 SER A C 1
ATOM 1012 O O . SER A 1 120 ? 14.005 -21.160 -62.077 1.00 85.69 120 SER A O 1
ATOM 1014 N N . ARG A 1 121 ? 12.093 -22.103 -62.770 1.00 84.44 121 ARG A N 1
ATOM 1015 C CA . ARG A 1 121 ? 12.675 -23.448 -62.962 1.00 84.44 121 ARG A CA 1
ATOM 1016 C C . ARG A 1 121 ? 13.763 -23.500 -64.041 1.00 84.44 121 ARG A C 1
ATOM 1018 O O . ARG A 1 121 ? 14.591 -24.400 -64.004 1.00 84.44 121 ARG A O 1
ATOM 1025 N N . ILE A 1 122 ? 13.725 -22.580 -65.006 1.00 88.19 122 ILE A N 1
ATOM 1026 C CA . ILE A 1 122 ? 14.542 -22.643 -66.229 1.00 88.19 122 ILE A CA 1
ATOM 1027 C C . ILE A 1 122 ? 15.558 -21.496 -66.279 1.00 88.19 122 ILE A C 1
ATOM 1029 O O . ILE A 1 122 ? 16.675 -21.684 -66.749 1.00 88.19 122 ILE A O 1
ATOM 1033 N N . LYS A 1 123 ? 15.185 -20.306 -65.796 1.00 88.88 123 LYS A N 1
ATOM 1034 C CA . LYS A 1 123 ? 16.021 -19.098 -65.846 1.00 88.88 123 LYS A CA 1
ATOM 1035 C C . LYS A 1 123 ? 15.763 -18.153 -64.676 1.00 88.88 123 LYS A C 1
ATOM 1037 O O . LYS A 1 123 ? 14.681 -18.172 -64.087 1.00 88.88 123 LYS A O 1
ATOM 1042 N N . CYS A 1 124 ? 16.726 -17.290 -64.386 1.00 87.75 124 CYS A N 1
ATOM 1043 C CA . CYS A 1 124 ? 16.500 -16.131 -63.528 1.00 87.75 124 CYS A CA 1
ATOM 1044 C C . CYS A 1 124 ? 16.002 -14.960 -64.382 1.00 87.75 124 CYS A C 1
ATOM 1046 O O . CYS A 1 124 ? 16.557 -14.702 -65.451 1.00 87.75 124 CYS A O 1
ATOM 1048 N N . LEU A 1 125 ? 14.955 -14.280 -63.925 1.00 90.31 125 LEU A N 1
ATOM 1049 C CA . LEU A 1 125 ? 14.456 -13.041 -64.517 1.00 90.31 125 LEU A CA 1
ATOM 1050 C C . LEU A 1 125 ? 14.986 -11.881 -63.684 1.00 90.31 125 LEU A C 1
ATOM 1052 O O . LEU A 1 125 ? 14.753 -11.855 -62.482 1.00 90.31 125 LEU A O 1
ATOM 1056 N N . ILE A 1 126 ? 15.727 -10.964 -64.301 1.00 92.62 126 ILE A N 1
ATOM 1057 C CA . ILE A 1 126 ? 16.259 -9.776 -63.627 1.00 92.62 126 ILE A CA 1
ATOM 1058 C C . ILE A 1 126 ? 15.274 -8.629 -63.846 1.00 92.62 126 ILE A C 1
ATOM 1060 O O . ILE A 1 126 ? 14.885 -8.379 -64.983 1.00 92.62 126 ILE A O 1
ATOM 1064 N N . PHE A 1 127 ? 14.883 -7.961 -62.763 1.00 93.62 127 PHE A N 1
ATOM 1065 C CA . PHE A 1 127 ? 13.905 -6.869 -62.774 1.00 93.62 127 PHE A CA 1
ATOM 1066 C C . PHE A 1 127 ? 14.564 -5.496 -62.708 1.00 93.62 127 PHE A C 1
ATOM 1068 O O . PHE A 1 127 ? 14.090 -4.555 -63.335 1.00 93.62 127 PHE A O 1
ATOM 1075 N N . LEU A 1 128 ? 15.641 -5.374 -61.932 1.00 95.88 128 LEU A N 1
ATOM 1076 C CA . LEU A 1 128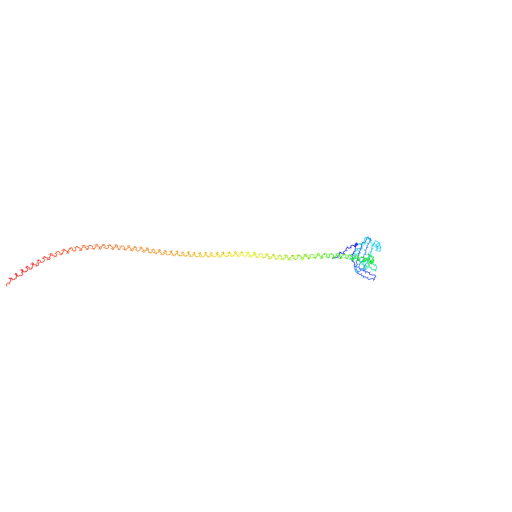 ? 16.356 -4.116 -61.763 1.00 95.88 128 LEU A CA 1
ATOM 1077 C C . LEU A 1 128 ? 17.793 -4.389 -61.328 1.00 95.88 128 LEU A C 1
ATOM 1079 O O . LEU A 1 128 ? 18.037 -5.183 -60.416 1.00 95.88 128 LEU A O 1
ATOM 1083 N N . ILE A 1 129 ? 18.730 -3.693 -61.959 1.00 96.56 129 ILE A N 1
ATOM 1084 C CA . ILE A 1 129 ? 20.135 -3.628 -61.572 1.00 96.56 129 ILE A CA 1
ATOM 1085 C C . ILE A 1 129 ? 20.452 -2.180 -61.214 1.00 96.56 129 ILE A C 1
ATOM 1087 O O . ILE A 1 129 ? 20.176 -1.261 -61.984 1.00 96.56 129 ILE A O 1
ATOM 1091 N N . ILE A 1 130 ? 21.034 -1.967 -60.040 1.00 97.12 130 ILE A N 1
ATOM 1092 C CA . ILE A 1 130 ? 21.557 -0.668 -59.623 1.00 97.12 130 ILE A CA 1
ATOM 1093 C C . ILE A 1 130 ? 23.043 -0.835 -59.346 1.00 97.12 130 ILE A C 1
ATOM 1095 O O . ILE A 1 130 ? 23.426 -1.637 -58.493 1.00 97.12 130 ILE A O 1
ATOM 1099 N N . ASP A 1 131 ? 23.861 -0.050 -60.037 1.00 96.56 131 ASP A N 1
ATOM 1100 C CA . ASP A 1 131 ? 25.299 -0.003 -59.812 1.00 96.56 131 ASP A CA 1
ATOM 1101 C C . ASP A 1 131 ? 25.631 1.056 -58.754 1.00 96.56 131 ASP A C 1
ATOM 1103 O O . ASP A 1 131 ? 25.173 2.204 -58.810 1.00 96.56 131 ASP A O 1
ATOM 1107 N N . LEU A 1 132 ? 26.428 0.654 -57.766 1.00 96.88 132 LEU A N 1
ATOM 1108 C CA . LEU A 1 132 ? 26.907 1.500 -56.684 1.00 96.88 132 LEU A CA 1
ATOM 1109 C C . LEU A 1 132 ? 28.428 1.517 -56.641 1.00 96.88 132 LEU A C 1
ATOM 1111 O O . LEU A 1 132 ? 29.085 0.514 -56.919 1.00 96.88 132 LEU A O 1
ATOM 1115 N N . ASN A 1 133 ? 28.976 2.649 -56.212 1.00 96.25 133 ASN A N 1
ATOM 1116 C CA . ASN A 1 133 ? 30.409 2.830 -56.028 1.00 96.25 133 ASN A CA 1
ATOM 1117 C C . ASN A 1 133 ? 30.745 2.841 -54.542 1.00 96.25 133 ASN A C 1
ATOM 1119 O O . ASN A 1 133 ? 29.904 3.197 -53.711 1.00 96.25 133 ASN A O 1
ATOM 1123 N N . LEU A 1 134 ? 31.967 2.443 -54.202 1.00 93.69 134 LEU A N 1
ATOM 1124 C CA . LEU A 1 134 ? 32.479 2.558 -52.846 1.00 93.69 134 LEU A CA 1
ATOM 1125 C C . LEU A 1 134 ? 32.391 4.025 -52.402 1.00 93.69 134 LEU A C 1
ATOM 1127 O O . LEU A 1 134 ? 32.837 4.929 -53.110 1.00 93.69 134 LEU A O 1
ATOM 1131 N N . THR A 1 135 ? 31.776 4.265 -51.246 1.00 91.94 135 THR A N 1
ATOM 1132 C CA . THR A 1 135 ? 31.620 5.615 -50.698 1.00 91.94 135 THR A CA 1
ATOM 1133 C C . THR A 1 135 ? 32.998 6.201 -50.365 1.00 91.94 135 THR A C 1
ATOM 1135 O O . THR A 1 135 ? 33.840 5.503 -49.798 1.00 91.94 135 THR A O 1
ATOM 1138 N N . ASP A 1 136 ? 33.229 7.485 -50.672 1.00 88.88 136 ASP A N 1
ATOM 1139 C CA . ASP A 1 136 ? 34.483 8.167 -50.324 1.00 88.88 136 ASP A CA 1
ATOM 1140 C C . ASP A 1 136 ? 34.722 8.083 -48.806 1.00 88.88 136 ASP A C 1
ATOM 1142 O O . ASP A 1 136 ? 33.848 8.389 -47.990 1.00 88.88 136 ASP A O 1
ATOM 1146 N N . GLN A 1 137 ? 35.933 7.686 -48.413 1.00 85.88 137 GLN A N 1
ATOM 1147 C CA . GLN A 1 137 ? 36.343 7.609 -47.013 1.00 85.88 137 GLN A CA 1
ATOM 1148 C C . GLN A 1 137 ? 36.149 8.939 -46.277 1.00 85.88 137 GLN A C 1
ATOM 1150 O O . GLN A 1 137 ? 35.815 8.933 -45.091 1.00 85.88 137 GLN A O 1
ATOM 1155 N N . LYS A 1 138 ? 36.318 10.081 -46.956 1.00 88.25 138 LYS A N 1
ATOM 1156 C CA . LYS A 1 138 ? 36.055 11.399 -46.362 1.00 88.25 138 LYS A CA 1
ATOM 1157 C C . LYS A 1 138 ? 34.593 11.550 -45.956 1.00 88.25 138 LYS A C 1
ATOM 1159 O O . LYS A 1 138 ? 34.330 12.005 -44.843 1.00 88.25 138 LYS A O 1
ATOM 1164 N N . ASP A 1 139 ? 33.665 11.119 -46.806 1.00 83.81 139 ASP A N 1
ATOM 1165 C CA . ASP A 1 139 ? 32.228 11.184 -46.532 1.00 83.81 139 ASP A CA 1
ATOM 1166 C C . ASP A 1 139 ? 31.841 10.246 -45.386 1.00 83.81 139 ASP A C 1
ATOM 1168 O O . ASP A 1 139 ? 31.082 10.636 -44.495 1.00 83.81 139 ASP A O 1
ATOM 1172 N N . ILE A 1 140 ? 32.435 9.046 -45.343 1.00 84.06 140 ILE A N 1
ATOM 1173 C CA . ILE A 1 140 ? 32.261 8.103 -44.228 1.00 84.06 140 ILE A CA 1
ATOM 1174 C C . ILE A 1 140 ? 32.721 8.744 -42.913 1.00 84.06 140 ILE A C 1
ATOM 1176 O O . ILE A 1 140 ? 31.985 8.719 -41.927 1.00 84.06 140 ILE A O 1
ATOM 1180 N N . ILE A 1 141 ? 33.909 9.357 -42.887 1.00 86.44 141 ILE A N 1
ATOM 1181 C CA . ILE A 1 141 ? 34.454 10.000 -41.683 1.00 86.44 141 ILE A CA 1
ATOM 1182 C C . ILE A 1 141 ? 33.584 11.185 -41.250 1.00 86.44 141 ILE A C 1
ATOM 1184 O O . ILE A 1 141 ? 33.273 11.305 -40.064 1.00 86.44 141 ILE A O 1
ATOM 1188 N N . ILE A 1 142 ? 33.161 12.047 -42.181 1.00 86.25 142 ILE A N 1
ATOM 1189 C CA . ILE A 1 142 ? 32.282 13.190 -41.885 1.00 86.25 142 ILE A CA 1
ATOM 1190 C C . ILE A 1 142 ? 30.969 12.710 -41.259 1.00 86.25 142 ILE A C 1
ATOM 1192 O O . ILE A 1 142 ? 30.505 13.263 -40.254 1.00 86.25 142 ILE A O 1
ATOM 1196 N N . GLU A 1 143 ? 30.380 11.655 -41.814 1.00 80.31 143 GLU A N 1
ATOM 1197 C CA . GLU A 1 143 ? 29.159 11.077 -41.275 1.00 80.31 143 GLU A CA 1
ATOM 1198 C C . GLU A 1 143 ? 29.379 10.445 -39.897 1.00 80.31 143 GLU A C 1
ATOM 1200 O O . GLU A 1 143 ? 28.589 10.682 -38.983 1.00 80.31 143 GLU A O 1
ATOM 1205 N N . MET A 1 144 ? 30.473 9.705 -39.702 1.00 84.44 144 MET A N 1
ATOM 1206 C CA . MET A 1 144 ? 30.824 9.142 -38.397 1.00 84.44 144 MET A CA 1
ATOM 1207 C C . MET A 1 144 ? 30.992 10.235 -37.341 1.00 84.44 144 MET A C 1
ATOM 1209 O O . MET A 1 144 ? 30.451 10.110 -36.245 1.00 84.44 144 MET A O 1
ATOM 1213 N N . VAL A 1 145 ? 31.686 11.328 -37.663 1.00 88.75 145 VAL A N 1
ATOM 1214 C CA . VAL A 1 145 ? 31.856 12.475 -36.756 1.00 88.75 145 VAL A CA 1
ATOM 1215 C C . VAL A 1 145 ? 30.504 13.096 -36.406 1.00 88.75 145 VAL A C 1
ATOM 1217 O O . VAL A 1 145 ? 30.247 13.394 -35.237 1.00 88.75 145 VAL A O 1
ATOM 1220 N N . THR A 1 146 ? 29.618 13.238 -37.392 1.00 86.38 146 THR A N 1
ATOM 1221 C CA . THR A 1 146 ? 28.261 13.763 -37.190 1.00 86.38 146 THR A CA 1
ATOM 1222 C C . THR A 1 146 ? 27.442 12.845 -36.281 1.00 86.38 146 THR A C 1
ATOM 1224 O O . THR A 1 146 ? 26.873 13.306 -35.293 1.00 86.38 146 THR A O 1
ATOM 1227 N N . ASN A 1 147 ? 27.453 11.536 -36.537 1.00 84.06 147 ASN A N 1
ATOM 1228 C CA . ASN A 1 147 ? 26.754 10.544 -35.721 1.00 84.06 147 ASN A CA 1
ATOM 1229 C C . ASN A 1 147 ? 27.306 10.491 -34.291 1.00 84.06 147 ASN A C 1
ATOM 1231 O O . ASN A 1 147 ? 26.534 10.473 -33.336 1.00 84.06 147 ASN A O 1
ATOM 1235 N N . ILE A 1 148 ? 28.630 10.537 -34.113 1.00 89.94 148 ILE A N 1
ATOM 1236 C CA . ILE A 1 148 ? 29.267 10.589 -32.789 1.00 89.94 148 ILE A CA 1
ATOM 1237 C C . ILE A 1 148 ? 28.840 11.847 -32.035 1.00 89.94 148 ILE A C 1
ATOM 1239 O O . ILE A 1 148 ? 28.554 11.776 -30.839 1.00 89.94 148 ILE A O 1
ATOM 1243 N N . ARG A 1 149 ? 28.791 13.001 -32.707 1.00 91.44 149 ARG A N 1
ATOM 1244 C CA . ARG A 1 149 ? 28.326 14.249 -32.097 1.00 91.44 149 ARG A CA 1
ATOM 1245 C C . ARG A 1 149 ? 26.873 14.130 -31.635 1.00 91.44 149 ARG A C 1
ATOM 1247 O O . ARG A 1 149 ? 26.599 14.418 -30.473 1.00 91.44 149 ARG A O 1
ATOM 1254 N N . LEU A 1 150 ? 25.979 13.650 -32.498 1.00 87.38 150 LEU A N 1
ATOM 1255 C CA . LEU A 1 150 ? 24.564 13.454 -32.166 1.00 87.38 150 LEU A CA 1
ATOM 1256 C C . LEU A 1 150 ? 24.378 12.465 -31.006 1.00 87.38 150 LEU A C 1
ATOM 1258 O O . LEU A 1 150 ? 23.581 12.708 -30.099 1.00 87.38 150 LEU A O 1
ATOM 1262 N N . LEU A 1 151 ? 25.151 11.376 -30.987 1.00 89.25 151 LEU A N 1
ATOM 1263 C CA . LEU A 1 151 ? 25.141 10.409 -29.888 1.00 89.25 151 LEU A CA 1
ATOM 1264 C C . LEU A 1 151 ? 25.628 11.030 -28.574 1.00 89.25 151 LEU A C 1
ATOM 1266 O O . LEU A 1 151 ? 25.045 10.765 -27.524 1.00 89.25 151 LEU A O 1
ATOM 1270 N N . LYS A 1 152 ? 26.659 11.882 -28.609 1.00 94.31 152 LYS A N 1
ATOM 1271 C CA . LYS A 1 152 ? 27.139 12.606 -27.422 1.00 94.31 152 LYS A CA 1
ATOM 1272 C C . LYS A 1 152 ? 26.097 13.586 -26.887 1.00 94.31 152 LYS A C 1
ATOM 1274 O O . LYS A 1 152 ? 25.875 13.608 -25.680 1.00 94.31 152 LYS A O 1
ATOM 1279 N N . GLU A 1 153 ? 25.456 14.358 -27.762 1.00 93.44 153 GLU A N 1
ATOM 1280 C CA . GLU A 1 153 ? 24.376 15.283 -27.390 1.00 93.44 153 GLU A CA 1
ATOM 1281 C C . GLU A 1 153 ? 23.195 14.519 -26.769 1.00 93.44 153 GLU A C 1
ATOM 1283 O O . GLU A 1 153 ? 22.728 14.858 -25.683 1.00 93.44 153 GLU A O 1
ATOM 1288 N N . THR A 1 154 ? 22.788 13.412 -27.391 1.00 92.19 154 THR A N 1
ATOM 1289 C CA . THR A 1 154 ? 21.731 12.530 -26.874 1.00 92.19 154 THR A CA 1
ATOM 1290 C C . THR A 1 154 ? 22.084 11.972 -25.496 1.00 92.19 154 THR A C 1
ATOM 1292 O O . THR A 1 154 ? 21.275 12.028 -24.573 1.00 92.19 154 THR A O 1
ATOM 1295 N N . ASN A 1 155 ? 23.308 11.470 -25.324 1.00 94.12 155 ASN A N 1
ATOM 1296 C CA . ASN A 1 155 ? 23.769 10.934 -24.047 1.00 94.12 155 ASN A CA 1
ATOM 1297 C C . ASN A 1 155 ? 23.820 12.021 -22.958 1.00 94.12 155 ASN A C 1
ATOM 1299 O O . ASN A 1 155 ? 23.475 11.767 -21.806 1.00 94.12 155 ASN A O 1
ATOM 1303 N N . HIS A 1 156 ? 24.220 13.247 -23.305 1.00 95.69 156 HIS A N 1
ATOM 1304 C CA . HIS A 1 156 ? 24.192 14.369 -22.369 1.00 95.69 156 HIS A CA 1
ATOM 1305 C C . HIS A 1 156 ? 22.764 14.676 -21.894 1.00 95.69 156 HIS A C 1
ATOM 1307 O O . HIS A 1 156 ? 22.536 14.787 -20.688 1.00 95.69 156 HIS A O 1
ATOM 1313 N N . ASN A 1 157 ? 21.801 14.724 -22.818 1.00 94.31 157 ASN A N 1
ATOM 1314 C CA . ASN A 1 157 ? 20.394 14.971 -22.497 1.00 94.31 157 ASN A CA 1
ATOM 1315 C C . ASN A 1 157 ? 19.817 13.873 -21.593 1.00 94.31 157 ASN A C 1
ATOM 1317 O O . ASN A 1 157 ? 19.251 14.183 -20.547 1.00 94.31 157 ASN A O 1
ATOM 1321 N N . ILE A 1 158 ? 20.050 12.599 -21.929 1.00 95.25 158 ILE A N 1
ATOM 1322 C CA . ILE A 1 158 ? 19.592 11.459 -21.119 1.00 95.25 158 ILE A CA 1
ATOM 1323 C C . ILE A 1 158 ? 20.180 11.513 -19.703 1.00 95.25 158 ILE A C 1
ATOM 1325 O O . ILE A 1 158 ? 19.469 11.284 -18.728 1.00 95.25 158 ILE A O 1
ATOM 1329 N N . ASN A 1 159 ? 21.466 11.847 -19.555 1.00 95.38 159 ASN A N 1
ATOM 1330 C CA . ASN A 1 159 ? 22.082 11.966 -18.230 1.00 95.38 159 ASN A CA 1
ATOM 1331 C C . ASN A 1 159 ? 21.507 13.136 -17.419 1.00 95.38 159 ASN A C 1
ATOM 1333 O O . ASN A 1 159 ? 21.357 13.025 -16.202 1.00 95.38 159 ASN A O 1
ATOM 1337 N N . SER A 1 160 ? 21.172 14.247 -18.077 1.00 95.81 160 SER A N 1
ATOM 1338 C CA . SER A 1 160 ? 20.485 15.369 -17.433 1.00 95.81 160 SER A CA 1
ATOM 1339 C C . SER A 1 160 ? 19.107 14.943 -16.913 1.00 95.81 160 SER A C 1
ATOM 1341 O O . SER A 1 160 ? 18.813 15.103 -15.726 1.00 95.81 160 SER A O 1
ATOM 1343 N N . GLU A 1 161 ? 18.297 14.298 -17.758 1.00 95.62 161 GLU A N 1
ATOM 1344 C CA . GLU A 1 161 ? 16.978 13.776 -17.381 1.00 95.62 161 GLU A CA 1
ATOM 1345 C C . GLU A 1 161 ? 17.068 12.749 -16.242 1.00 95.62 161 GLU A C 1
ATOM 1347 O O . GLU A 1 161 ? 16.307 12.815 -15.271 1.00 95.62 161 GLU A O 1
ATOM 1352 N N . LEU A 1 162 ? 18.054 11.851 -16.290 1.00 95.56 162 LEU A N 1
ATOM 1353 C CA . LEU A 1 162 ? 18.299 10.874 -15.231 1.00 95.56 162 LEU A CA 1
ATOM 1354 C C . LEU A 1 162 ? 18.586 11.556 -13.887 1.00 95.56 162 LEU A C 1
ATOM 1356 O O . LEU A 1 162 ? 18.019 11.173 -12.862 1.00 95.56 162 LEU A O 1
ATOM 1360 N N . ASN A 1 163 ? 19.431 12.589 -13.884 1.00 95.94 163 ASN A N 1
ATOM 1361 C CA . ASN A 1 163 ? 19.762 13.333 -12.671 1.00 95.94 163 ASN A CA 1
ATOM 1362 C C . ASN A 1 163 ? 18.549 14.081 -12.106 1.00 95.94 163 ASN A C 1
ATOM 1364 O O . ASN A 1 163 ? 18.314 14.034 -10.899 1.00 95.94 163 ASN A O 1
ATOM 1368 N N . THR A 1 164 ? 17.742 14.720 -12.959 1.00 96.56 164 THR A N 1
ATOM 1369 C CA . THR A 1 164 ? 16.506 15.387 -12.506 1.00 96.56 164 THR A CA 1
ATOM 1370 C C . THR A 1 164 ? 15.525 14.398 -11.874 1.00 96.56 164 THR A C 1
ATOM 1372 O O . THR A 1 164 ? 15.007 14.649 -10.786 1.00 96.56 164 THR A O 1
ATOM 1375 N N . THR A 1 165 ? 15.349 13.226 -12.489 1.00 95.69 165 THR A N 1
ATOM 1376 C CA . THR A 1 165 ? 14.475 12.163 -11.975 1.00 95.69 165 THR A CA 1
ATOM 1377 C C . THR A 1 165 ? 14.987 11.612 -10.644 1.00 95.69 165 THR A C 1
ATOM 1379 O O . THR A 1 165 ? 14.210 11.409 -9.712 1.00 95.69 165 THR A O 1
ATOM 1382 N N . LYS A 1 166 ? 16.305 11.416 -10.517 1.00 97.12 166 LYS A N 1
ATOM 1383 C CA . LYS A 1 166 ? 16.941 10.949 -9.280 1.00 97.12 166 LYS A CA 1
ATOM 1384 C C . LYS A 1 166 ? 16.739 11.930 -8.122 1.00 97.12 166 LYS A C 1
ATOM 1386 O O . LYS A 1 166 ? 16.445 11.499 -7.010 1.00 97.12 166 LYS A O 1
ATOM 1391 N N . ASN A 1 167 ? 16.854 13.231 -8.382 1.00 96.44 167 ASN A N 1
ATOM 1392 C CA . ASN A 1 167 ? 16.619 14.259 -7.366 1.00 96.44 167 ASN A CA 1
ATOM 1393 C C . ASN A 1 167 ? 15.152 14.277 -6.918 1.00 96.44 167 ASN A C 1
ATOM 1395 O O . ASN A 1 167 ? 14.878 14.237 -5.720 1.00 96.44 167 ASN A O 1
ATOM 1399 N N . ALA A 1 168 ? 14.211 14.239 -7.868 1.00 96.19 168 ALA A N 1
ATOM 1400 C CA . ALA A 1 168 ? 12.783 14.181 -7.562 1.00 96.19 168 ALA A CA 1
ATOM 1401 C C . ALA A 1 168 ? 12.409 12.927 -6.748 1.00 96.19 168 ALA A C 1
ATOM 1403 O O . ALA A 1 168 ? 11.582 12.998 -5.837 1.00 96.19 168 ALA A O 1
ATOM 1404 N N . LEU A 1 169 ? 13.038 11.782 -7.035 1.00 96.38 169 LEU A N 1
ATOM 1405 C CA . LEU A 1 169 ? 12.858 10.561 -6.249 1.00 96.38 169 LEU A CA 1
ATOM 1406 C C . LEU A 1 169 ? 13.325 10.753 -4.798 1.00 96.38 169 LEU A C 1
ATOM 1408 O O . LEU A 1 169 ? 12.573 10.437 -3.877 1.00 96.38 169 LEU A O 1
ATOM 1412 N N . GLY A 1 170 ? 14.511 11.333 -4.593 1.00 97.44 170 GLY A N 1
ATOM 1413 C CA . GLY A 1 170 ? 15.037 11.616 -3.254 1.00 97.44 170 GLY A CA 1
ATOM 1414 C C . GLY A 1 170 ? 14.132 12.542 -2.432 1.00 97.44 170 GLY A C 1
ATOM 1415 O O . GLY A 1 170 ? 13.904 12.302 -1.245 1.00 97.44 170 GLY A O 1
ATOM 1416 N N . GLU A 1 171 ? 13.534 13.560 -3.058 1.00 96.81 171 GLU A N 1
ATOM 1417 C CA . GLU A 1 171 ? 12.547 14.429 -2.400 1.00 96.81 171 GLU A CA 1
ATOM 1418 C C . GLU A 1 171 ? 11.289 13.658 -1.973 1.00 96.81 171 GLU A C 1
ATOM 1420 O O . GLU A 1 171 ? 10.783 13.837 -0.861 1.00 96.81 171 GLU A O 1
ATOM 1425 N N . LYS A 1 172 ? 10.782 12.762 -2.830 1.00 96.94 172 LYS A N 1
ATOM 1426 C CA . LYS A 1 172 ? 9.617 11.927 -2.503 1.00 96.94 172 LYS A CA 1
ATOM 1427 C C . LYS A 1 172 ? 9.912 10.936 -1.379 1.00 96.94 172 LYS A C 1
ATOM 1429 O O . LYS A 1 172 ? 9.056 10.751 -0.514 1.00 96.94 172 LYS A O 1
ATOM 1434 N N . GLU A 1 173 ? 11.107 10.355 -1.339 1.00 97.31 173 GLU A N 1
ATOM 1435 C CA . GLU A 1 173 ? 11.545 9.492 -0.235 1.00 97.31 173 GLU A CA 1
ATOM 1436 C C . GLU A 1 173 ? 11.617 10.257 1.096 1.00 97.31 173 GLU A C 1
ATOM 1438 O O . GLU A 1 173 ? 11.146 9.764 2.125 1.00 97.31 173 GLU A O 1
ATOM 1443 N N . ALA A 1 174 ? 12.130 11.492 1.090 1.00 96.94 174 ALA A N 1
ATOM 1444 C CA . ALA A 1 174 ? 12.164 12.340 2.282 1.00 96.94 174 ALA A CA 1
ATOM 1445 C C . ALA A 1 174 ? 10.751 12.678 2.802 1.00 96.94 174 ALA A C 1
ATOM 1447 O O . ALA A 1 174 ? 10.486 12.596 4.010 1.00 96.94 174 ALA A O 1
ATOM 1448 N N . LEU A 1 175 ? 9.819 12.998 1.898 1.00 97.19 175 LEU A N 1
ATOM 1449 C CA . LEU A 1 175 ? 8.415 13.246 2.245 1.00 97.19 175 LEU A CA 1
ATOM 1450 C C . LEU A 1 175 ? 7.738 11.996 2.823 1.00 97.19 175 LEU A C 1
ATOM 1452 O O . LEU A 1 175 ? 7.036 12.092 3.833 1.00 97.19 175 LEU A O 1
ATOM 1456 N N . LEU A 1 176 ? 7.983 10.821 2.236 1.00 96.81 176 LEU A N 1
ATOM 1457 C CA . LEU A 1 176 ? 7.455 9.551 2.734 1.00 96.81 176 LEU A CA 1
ATOM 1458 C C . LEU A 1 176 ? 7.949 9.254 4.155 1.00 96.81 176 LEU A C 1
ATOM 1460 O O . LEU A 1 176 ? 7.152 8.919 5.033 1.00 96.81 176 LEU A O 1
ATOM 1464 N N . ASN A 1 177 ? 9.247 9.428 4.408 1.00 96.69 177 ASN A N 1
ATOM 1465 C CA . ASN A 1 177 ? 9.826 9.223 5.735 1.00 96.69 177 ASN A CA 1
ATOM 1466 C C . ASN A 1 177 ? 9.218 10.172 6.778 1.00 96.69 177 ASN A C 1
ATOM 1468 O O . ASN A 1 177 ? 8.888 9.747 7.888 1.00 96.69 177 ASN A O 1
ATOM 1472 N N . THR A 1 178 ? 8.995 11.433 6.405 1.00 97.31 178 THR A N 1
ATOM 1473 C CA . THR A 1 178 ? 8.337 12.423 7.270 1.00 97.31 178 THR A CA 1
ATOM 1474 C C . THR A 1 178 ? 6.898 12.013 7.601 1.00 97.31 178 THR A C 1
ATOM 1476 O O . THR A 1 178 ? 6.495 12.036 8.768 1.00 97.31 178 THR A O 1
ATOM 1479 N N . ALA A 1 179 ? 6.132 11.561 6.603 1.00 96.50 179 ALA A N 1
ATOM 1480 C CA . ALA A 1 179 ? 4.764 11.083 6.802 1.00 96.50 179 ALA A CA 1
ATOM 1481 C C . ALA A 1 179 ? 4.708 9.841 7.709 1.00 96.50 179 ALA A C 1
ATOM 1483 O O . ALA A 1 179 ? 3.862 9.762 8.600 1.00 96.50 179 ALA A O 1
ATOM 1484 N N . LEU A 1 180 ? 5.637 8.894 7.543 1.00 96.81 180 LEU A N 1
ATOM 1485 C CA . LEU A 1 180 ? 5.727 7.700 8.389 1.00 96.81 180 LEU A CA 1
ATOM 1486 C C . LEU A 1 180 ? 6.045 8.040 9.850 1.00 96.81 180 LEU A C 1
ATOM 1488 O O . LEU A 1 180 ? 5.469 7.436 10.759 1.00 96.81 180 LEU A O 1
ATOM 1492 N N . LEU A 1 181 ? 6.933 9.007 10.095 1.00 96.94 181 LEU A N 1
ATOM 1493 C CA . LEU A 1 181 ? 7.230 9.487 11.447 1.00 96.94 181 LEU A CA 1
ATOM 1494 C C . LEU A 1 181 ? 5.998 10.129 12.095 1.00 96.94 181 LEU A C 1
ATOM 1496 O O . LEU A 1 181 ? 5.650 9.771 13.222 1.00 96.94 181 LEU A O 1
ATOM 1500 N N . SER A 1 182 ? 5.301 11.004 11.366 1.00 96.88 182 SER A N 1
ATOM 1501 C CA . SER A 1 182 ? 4.059 11.630 11.834 1.00 96.88 182 SER A CA 1
ATOM 1502 C C . SER A 1 182 ? 2.976 10.588 12.137 1.00 96.88 182 SER A C 1
ATOM 1504 O O . SER A 1 182 ? 2.374 10.611 13.211 1.00 96.88 182 SER A O 1
ATOM 1506 N N . HIS A 1 183 ? 2.797 9.594 11.260 1.00 96.69 183 HIS A N 1
ATOM 1507 C CA . HIS A 1 183 ? 1.854 8.498 11.475 1.00 96.69 183 HIS A CA 1
ATOM 1508 C C . HIS A 1 183 ? 2.162 7.711 12.758 1.00 96.69 183 HIS A C 1
ATOM 1510 O O . HIS A 1 183 ? 1.260 7.432 13.549 1.00 96.69 183 HIS A O 1
ATOM 1516 N N . ARG A 1 184 ? 3.438 7.384 13.011 1.00 96.69 184 ARG A N 1
ATOM 1517 C CA . ARG A 1 184 ? 3.850 6.698 14.249 1.00 96.69 184 ARG A CA 1
ATOM 1518 C C . ARG A 1 184 ? 3.557 7.538 15.493 1.00 96.69 184 ARG A C 1
ATOM 1520 O O . ARG A 1 184 ? 3.084 6.990 16.486 1.00 96.69 184 ARG A O 1
ATOM 1527 N N . GLN A 1 185 ? 3.804 8.847 15.438 1.00 96.88 185 GLN A N 1
ATOM 1528 C CA . GLN A 1 185 ? 3.504 9.766 16.541 1.00 96.88 185 GLN A CA 1
ATOM 1529 C C . GLN A 1 185 ? 1.999 9.862 16.807 1.00 96.88 185 GLN A C 1
ATOM 1531 O O . GLN A 1 185 ? 1.576 9.726 17.953 1.00 96.88 185 GLN A O 1
ATOM 1536 N N . MET A 1 186 ? 1.183 10.019 15.761 1.00 96.88 186 MET A N 1
ATOM 1537 C CA . MET A 1 186 ? -0.277 10.042 15.887 1.00 96.88 186 MET A CA 1
ATOM 1538 C C . MET A 1 186 ? -0.821 8.731 16.447 1.00 96.88 186 MET A C 1
ATOM 1540 O O . MET A 1 186 ? -1.662 8.755 17.340 1.00 96.88 186 MET A O 1
ATOM 1544 N N . LYS A 1 187 ? -0.316 7.585 15.973 1.00 97.62 187 LYS A N 1
ATOM 1545 C CA . LYS A 1 187 ? -0.702 6.272 16.496 1.00 97.62 187 LYS A CA 1
ATOM 1546 C C . LYS A 1 187 ? -0.400 6.161 17.989 1.00 97.62 187 LYS A C 1
ATOM 1548 O O . LYS A 1 187 ? -1.254 5.708 18.742 1.00 97.62 187 LYS A O 1
ATOM 1553 N N . LYS A 1 188 ? 0.792 6.590 18.418 1.00 97.38 188 LYS A N 1
ATOM 1554 C CA . LYS A 1 188 ? 1.174 6.590 19.835 1.00 97.38 188 LYS A CA 1
ATOM 1555 C C . LYS A 1 188 ? 0.222 7.459 20.663 1.00 97.38 188 LYS A C 1
ATOM 1557 O O . LYS A 1 188 ? -0.345 6.957 21.626 1.00 97.38 188 LYS A O 1
ATOM 1562 N N . LYS A 1 189 ? -0.018 8.701 20.231 1.00 97.19 189 LYS A N 1
ATOM 1563 C CA . LYS A 1 189 ? -0.931 9.628 20.911 1.00 97.19 189 LYS A CA 1
ATOM 1564 C C . LYS A 1 189 ? -2.357 9.077 21.004 1.00 97.19 189 LYS A C 1
ATOM 1566 O O . LYS A 1 189 ? -2.958 9.119 22.063 1.00 97.19 189 LYS A O 1
ATOM 1571 N N . CYS A 1 190 ? -2.870 8.483 19.927 1.00 97.38 190 CYS A N 1
ATOM 1572 C CA . CYS A 1 190 ? -4.196 7.867 19.924 1.00 97.38 190 CYS A CA 1
ATOM 1573 C C . CYS A 1 190 ? -4.318 6.747 20.969 1.00 97.38 190 CYS A C 1
ATOM 1575 O O . CYS A 1 190 ? -5.348 6.640 21.627 1.00 97.38 190 CYS A O 1
ATOM 1577 N N . MET A 1 191 ? -3.285 5.915 21.137 1.00 97.50 191 MET A N 1
ATOM 1578 C CA . MET A 1 191 ? -3.292 4.862 22.160 1.00 97.50 191 MET A CA 1
ATOM 1579 C C . MET A 1 191 ? -3.219 5.439 23.579 1.00 97.50 191 MET A C 1
ATOM 1581 O O . MET A 1 191 ? -3.877 4.919 24.476 1.00 97.50 191 MET A O 1
ATOM 1585 N N . GLU A 1 192 ? -2.454 6.515 23.784 1.00 97.62 192 GLU A N 1
ATOM 1586 C CA . GLU A 1 192 ? -2.398 7.240 25.064 1.00 97.62 192 GLU A CA 1
ATOM 1587 C C . GLU A 1 192 ? -3.757 7.873 25.413 1.00 97.62 192 GLU A C 1
ATOM 1589 O O . GLU A 1 192 ? -4.216 7.776 26.556 1.00 97.62 192 GLU A O 1
ATOM 1594 N N . ASP A 1 193 ? -4.435 8.456 24.421 1.00 97.44 193 ASP A N 1
ATOM 1595 C CA . ASP A 1 193 ? -5.764 9.048 24.576 1.00 97.44 193 ASP A CA 1
ATOM 1596 C C . ASP A 1 193 ? -6.813 7.969 24.906 1.00 97.44 193 ASP A C 1
ATOM 1598 O O . ASP A 1 193 ? -7.611 8.148 25.827 1.00 97.44 193 ASP A O 1
ATOM 1602 N N . ILE A 1 194 ? -6.779 6.816 24.221 1.00 97.62 194 ILE A N 1
ATOM 1603 C CA . ILE A 1 194 ? -7.657 5.668 24.519 1.00 97.62 194 ILE A CA 1
ATOM 1604 C C . ILE A 1 194 ? -7.441 5.176 25.955 1.00 97.62 194 ILE A C 1
ATOM 1606 O O . ILE A 1 194 ? -8.409 5.061 26.702 1.00 97.62 194 ILE A O 1
ATOM 1610 N N . ALA A 1 195 ? -6.191 4.956 26.374 1.00 97.12 195 ALA A N 1
ATOM 1611 C CA . ALA A 1 195 ? -5.884 4.514 27.736 1.00 97.12 195 ALA A CA 1
ATOM 1612 C C . ALA A 1 195 ? -6.364 5.520 28.801 1.00 97.12 195 ALA A C 1
ATOM 1614 O O . ALA A 1 195 ? -6.846 5.139 29.872 1.00 97.12 195 ALA A O 1
ATOM 1615 N N . SER A 1 196 ? -6.277 6.818 28.501 1.00 97.19 196 SER A N 1
ATOM 1616 C CA . SER A 1 196 ? -6.788 7.877 29.377 1.00 97.19 196 SER A CA 1
ATOM 1617 C C . SER A 1 196 ? -8.316 7.839 29.487 1.00 97.19 196 SER A C 1
ATOM 1619 O O . SER A 1 196 ? -8.855 7.969 30.588 1.00 97.19 196 SER A O 1
ATOM 1621 N N . ILE A 1 197 ? -9.022 7.605 28.374 1.00 97.19 197 ILE A N 1
ATOM 1622 C CA . ILE A 1 197 ? -10.484 7.437 28.358 1.00 97.19 197 ILE A CA 1
ATOM 1623 C C . ILE A 1 197 ? -10.897 6.195 29.154 1.00 97.19 197 ILE A C 1
ATOM 1625 O O . ILE A 1 197 ? -11.798 6.284 29.987 1.00 97.19 197 ILE A O 1
ATOM 1629 N N . GLU A 1 198 ? -10.231 5.057 28.947 1.00 97.25 198 GLU A N 1
ATOM 1630 C CA . GLU A 1 198 ? -10.497 3.813 29.682 1.00 97.25 198 GLU A CA 1
ATOM 1631 C C . GLU A 1 198 ? -10.311 3.998 31.191 1.00 97.25 198 GLU A C 1
ATOM 1633 O O . GLU A 1 198 ? -11.152 3.569 31.987 1.00 97.25 198 GLU A O 1
ATOM 1638 N N . THR A 1 199 ? -9.248 4.699 31.590 1.00 97.44 199 THR A N 1
ATOM 1639 C CA . THR A 1 199 ? -8.981 5.014 32.999 1.00 97.44 199 THR A CA 1
ATOM 1640 C C . THR A 1 199 ? -10.083 5.897 33.585 1.00 97.44 199 THR A C 1
ATOM 1642 O O . THR A 1 199 ? -10.623 5.591 34.649 1.00 97.44 199 THR A O 1
ATOM 1645 N N . ALA A 1 200 ? -10.471 6.968 32.885 1.00 97.00 200 ALA A N 1
ATOM 1646 C CA . ALA A 1 200 ? -11.533 7.869 33.331 1.00 97.00 200 ALA A CA 1
ATOM 1647 C C . ALA A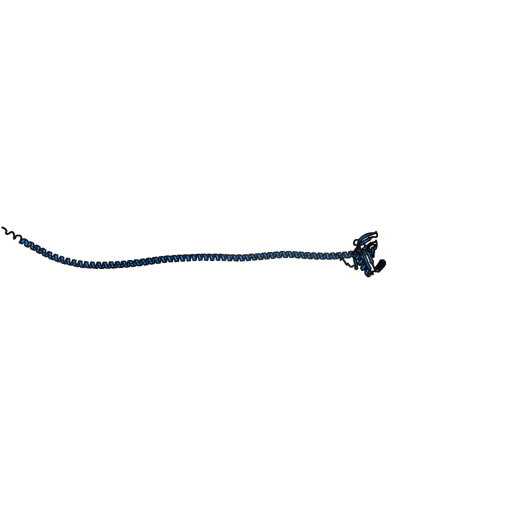 1 200 ? -12.892 7.158 33.443 1.00 97.00 200 ALA A C 1
ATOM 1649 O O . ALA A 1 200 ? -13.633 7.373 34.405 1.00 97.00 200 ALA A O 1
ATOM 1650 N N . PHE A 1 201 ? -13.208 6.284 32.486 1.00 97.19 201 PHE A N 1
ATOM 1651 C CA . PHE A 1 201 ? -14.434 5.494 32.492 1.00 97.19 201 PHE A CA 1
ATOM 1652 C C . PHE A 1 201 ? -14.462 4.496 33.655 1.00 97.19 201 PHE A C 1
ATOM 1654 O O . PHE A 1 201 ? -15.464 4.410 34.365 1.00 97.19 201 PHE A O 1
ATOM 1661 N N . SER A 1 202 ? -13.346 3.805 33.903 1.00 97.56 202 SER A N 1
ATOM 1662 C CA . SER A 1 202 ? -13.204 2.857 35.016 1.00 97.56 202 SER A CA 1
ATOM 1663 C C . SER A 1 202 ? -13.402 3.543 36.369 1.00 97.56 202 SER A C 1
ATOM 1665 O O . SER A 1 202 ? -14.202 3.080 37.179 1.00 97.56 202 SER A O 1
ATOM 1667 N N . LEU A 1 203 ? -12.778 4.709 36.574 1.00 97.19 203 LEU A N 1
ATOM 1668 C CA . LEU A 1 203 ? -12.985 5.529 37.775 1.00 97.19 203 LEU A CA 1
ATOM 1669 C C . LEU A 1 203 ? -14.448 5.976 37.930 1.00 97.19 203 LEU A C 1
ATOM 1671 O O . LEU A 1 203 ? -14.985 6.008 39.039 1.00 97.19 203 LEU A O 1
ATOM 1675 N N . GLY A 1 204 ? -15.114 6.307 36.820 1.00 97.44 204 GLY A N 1
ATOM 1676 C CA . GLY A 1 204 ? -16.541 6.627 36.805 1.00 97.44 204 GLY A CA 1
ATOM 1677 C C . GLY A 1 204 ? -17.411 5.455 37.267 1.00 97.44 204 GLY A C 1
ATOM 1678 O O . GLY A 1 204 ? -18.292 5.640 38.110 1.00 97.44 204 GLY A O 1
ATOM 1679 N N . ILE A 1 205 ? -17.136 4.247 36.768 1.00 96.94 205 ILE A N 1
ATOM 1680 C CA . ILE A 1 205 ? -17.825 3.017 37.186 1.00 96.94 205 ILE A CA 1
ATOM 1681 C C . ILE A 1 205 ? -17.593 2.738 38.669 1.00 96.94 205 ILE A C 1
ATOM 1683 O O . ILE A 1 205 ? -18.558 2.480 39.388 1.00 96.94 205 ILE A O 1
ATOM 1687 N N . GLU A 1 206 ? -16.349 2.809 39.142 1.00 97.12 206 GLU A N 1
ATOM 1688 C CA . GLU A 1 206 ? -16.019 2.570 40.551 1.00 97.12 206 GLU A CA 1
ATOM 1689 C C . GLU A 1 206 ? -16.776 3.523 41.476 1.00 97.12 206 GLU A C 1
ATOM 1691 O O . GLU A 1 206 ? -17.336 3.095 42.489 1.00 97.12 206 GLU A O 1
ATOM 1696 N N . ARG A 1 207 ? -16.874 4.800 41.095 1.00 97.50 207 ARG A N 1
ATOM 1697 C CA . ARG A 1 207 ? -17.638 5.799 41.844 1.00 97.50 207 ARG A CA 1
ATOM 1698 C C . ARG A 1 207 ? -19.129 5.467 41.892 1.00 97.50 207 ARG A C 1
ATOM 1700 O O . ARG A 1 207 ? -19.718 5.479 42.968 1.00 97.50 207 ARG A O 1
ATOM 1707 N N . ILE A 1 208 ? -19.733 5.127 40.752 1.00 97.06 208 ILE A N 1
ATOM 1708 C CA . ILE A 1 208 ? -21.150 4.732 40.695 1.00 97.06 208 ILE A CA 1
ATOM 1709 C C . ILE A 1 208 ? -21.389 3.483 41.549 1.00 97.06 208 ILE A C 1
ATOM 1711 O O . ILE A 1 208 ? -22.355 3.422 42.309 1.00 97.06 208 ILE A O 1
ATOM 1715 N N . HIS A 1 209 ? -20.502 2.494 41.455 1.00 96.12 209 HIS A N 1
ATOM 1716 C CA . HIS A 1 209 ? -20.597 1.267 42.233 1.00 96.12 209 HIS A CA 1
ATOM 1717 C C . HIS A 1 209 ? -20.500 1.548 43.739 1.00 96.12 209 HIS A C 1
ATOM 1719 O O . HIS A 1 209 ? -21.279 1.001 44.521 1.00 96.12 209 HIS A O 1
ATOM 1725 N N . HIS A 1 210 ? -19.605 2.449 44.148 1.00 97.00 210 HIS A N 1
ATOM 1726 C CA . HIS A 1 210 ? -19.501 2.910 45.528 1.00 97.00 210 HIS A CA 1
ATOM 1727 C C . HIS A 1 210 ? -20.803 3.565 46.020 1.00 97.00 210 HIS A C 1
ATOM 1729 O O . HIS A 1 210 ? -21.330 3.172 47.064 1.00 97.00 210 HIS A O 1
ATOM 1735 N N . ASP A 1 211 ? -21.372 4.490 45.243 1.00 97.12 211 ASP A N 1
ATOM 1736 C CA . ASP A 1 211 ? -22.620 5.184 45.588 1.00 97.12 211 ASP A CA 1
ATOM 1737 C C . ASP A 1 211 ? -23.810 4.214 45.703 1.00 97.12 211 ASP A C 1
ATOM 1739 O O . ASP A 1 211 ? -24.636 4.319 46.620 1.00 97.12 211 ASP A O 1
ATOM 1743 N N . ILE A 1 212 ? -23.892 3.233 44.796 1.00 96.81 212 ILE A N 1
ATOM 1744 C CA . ILE A 1 212 ? -24.897 2.163 44.841 1.00 96.81 212 ILE A CA 1
ATOM 1745 C C . ILE A 1 212 ? -24.722 1.323 46.108 1.00 96.81 212 ILE A C 1
ATOM 1747 O O . ILE A 1 212 ? -25.698 1.093 46.822 1.00 96.81 212 ILE A O 1
ATOM 1751 N N . ASN A 1 213 ? -23.495 0.912 46.431 1.00 96.88 213 ASN A N 1
ATOM 1752 C CA . ASN A 1 213 ? -23.218 0.110 47.622 1.00 96.88 213 ASN A CA 1
ATOM 1753 C C . ASN A 1 213 ? -23.578 0.851 48.916 1.00 96.88 213 ASN A C 1
ATOM 1755 O O . ASN A 1 213 ? -24.151 0.249 49.826 1.00 96.88 213 ASN A O 1
ATOM 1759 N N . ILE A 1 214 ? -23.333 2.163 48.995 1.00 97.19 214 ILE A N 1
ATOM 1760 C CA . ILE A 1 214 ? -23.792 2.985 50.125 1.00 97.19 214 ILE A CA 1
ATOM 1761 C C . ILE A 1 214 ? -25.321 2.932 50.249 1.00 97.19 214 ILE A C 1
ATOM 1763 O O . ILE A 1 214 ? -25.843 2.694 51.342 1.00 97.19 214 ILE A O 1
ATOM 1767 N N . LYS A 1 215 ? -26.055 3.119 49.143 1.00 97.19 215 LYS A N 1
ATOM 1768 C CA . LYS A 1 215 ? -27.527 3.056 49.148 1.00 97.19 215 LYS A CA 1
ATOM 1769 C C . LYS A 1 215 ? -28.045 1.680 49.559 1.00 97.19 215 LYS A C 1
ATOM 1771 O O . LYS A 1 215 ? -28.934 1.613 50.405 1.00 97.19 215 LYS A O 1
ATOM 1776 N N . ILE A 1 216 ? -27.473 0.603 49.018 1.00 96.69 216 ILE A N 1
ATOM 1777 C CA . ILE A 1 216 ? -27.822 -0.777 49.384 1.00 96.69 216 ILE A CA 1
ATOM 1778 C C . ILE A 1 216 ? -27.603 -0.998 50.883 1.00 96.69 216 ILE A C 1
ATOM 1780 O O . ILE A 1 216 ? -28.496 -1.488 51.571 1.00 96.69 216 ILE A O 1
ATOM 1784 N N . ASN A 1 217 ? -26.458 -0.577 51.421 1.00 96.44 217 ASN A N 1
ATOM 1785 C CA . ASN A 1 217 ? -26.158 -0.718 52.845 1.00 96.44 217 ASN A CA 1
ATOM 1786 C C . ASN A 1 217 ? -27.146 0.050 53.732 1.00 96.44 217 ASN A C 1
ATOM 1788 O O . ASN A 1 217 ? -27.561 -0.456 54.777 1.00 96.44 217 ASN A O 1
ATOM 1792 N N . ASN A 1 218 ? -27.559 1.249 53.320 1.00 96.81 218 ASN A N 1
ATOM 1793 C CA . ASN A 1 218 ? -28.565 2.025 54.043 1.00 96.81 218 ASN A CA 1
ATOM 1794 C C . ASN A 1 218 ? -29.944 1.353 54.012 1.00 96.81 218 ASN A C 1
ATOM 1796 O O . ASN A 1 218 ? -30.586 1.244 55.058 1.00 96.81 218 ASN A O 1
ATOM 1800 N N . LEU A 1 219 ? -30.373 0.849 52.852 1.00 96.94 219 LEU A N 1
ATOM 1801 C CA . LEU A 1 219 ? -31.623 0.095 52.719 1.00 96.94 219 LEU A CA 1
ATOM 1802 C C . LEU A 1 219 ? -31.598 -1.189 53.556 1.00 96.94 219 LEU A C 1
ATOM 1804 O O . LEU A 1 219 ? -32.562 -1.477 54.257 1.00 96.94 219 LEU A O 1
ATOM 1808 N N . ASN A 1 220 ? -30.480 -1.917 53.575 1.00 96.31 220 ASN A N 1
ATOM 1809 C CA . ASN A 1 220 ? -30.317 -3.107 54.413 1.00 96.31 220 ASN A CA 1
ATOM 1810 C C . ASN A 1 220 ? -30.432 -2.782 55.908 1.00 96.31 220 ASN A C 1
ATOM 1812 O O . ASN A 1 220 ? -31.071 -3.525 56.655 1.00 96.31 220 ASN A O 1
ATOM 1816 N N . LYS A 1 221 ? -29.867 -1.654 56.362 1.00 96.19 221 LYS A N 1
ATOM 1817 C CA . LYS A 1 221 ? -30.044 -1.188 57.749 1.00 96.19 221 LYS A CA 1
ATOM 1818 C C . LYS A 1 221 ? -31.510 -0.887 58.057 1.00 96.19 221 LYS A C 1
ATOM 1820 O O . LYS A 1 221 ? -32.008 -1.325 59.091 1.00 96.19 221 LYS A O 1
ATOM 1825 N N . GLN A 1 222 ? -32.204 -0.185 57.160 1.00 96.38 222 GLN A N 1
ATOM 1826 C CA . GLN A 1 222 ? -33.634 0.103 57.312 1.00 96.38 222 GLN A CA 1
ATOM 1827 C C . GLN A 1 222 ? -34.468 -1.180 57.366 1.00 96.38 222 GLN A C 1
ATOM 1829 O O . GLN A 1 222 ? -35.280 -1.333 58.273 1.00 96.38 222 GLN A O 1
ATOM 1834 N N . LEU A 1 223 ? -34.214 -2.130 56.462 1.00 95.88 223 LEU A N 1
ATOM 1835 C CA . LEU A 1 223 ? -34.865 -3.440 56.441 1.00 95.88 223 LEU A CA 1
ATOM 1836 C C . LEU A 1 223 ? -34.644 -4.198 57.757 1.00 95.88 223 LEU A C 1
ATOM 1838 O O . LEU A 1 223 ? -35.576 -4.768 58.317 1.00 95.88 223 LEU A O 1
ATOM 1842 N N . THR A 1 224 ? -33.415 -4.173 58.276 1.00 96.12 224 THR A N 1
ATOM 1843 C CA . THR A 1 224 ? -33.067 -4.837 59.539 1.00 96.12 224 THR A CA 1
ATOM 1844 C C . THR A 1 224 ? -33.823 -4.220 60.716 1.00 96.12 224 THR A C 1
ATOM 1846 O O . THR A 1 224 ? -34.331 -4.950 61.565 1.00 96.12 224 THR A O 1
ATOM 1849 N N . ASN A 1 225 ? -33.934 -2.889 60.766 1.00 95.12 225 ASN A N 1
ATOM 1850 C CA . ASN A 1 225 ? -34.707 -2.197 61.799 1.00 95.12 225 ASN A CA 1
ATOM 1851 C C . ASN A 1 225 ? -36.198 -2.519 61.686 1.00 95.12 225 ASN A C 1
ATOM 1853 O O . ASN A 1 225 ? -36.793 -2.956 62.664 1.00 95.12 225 ASN A O 1
ATOM 1857 N N . LEU A 1 226 ? -36.766 -2.436 60.482 1.00 95.44 226 LEU A N 1
ATOM 1858 C CA . LEU A 1 226 ? -38.165 -2.783 60.247 1.00 95.44 226 LEU A CA 1
ATOM 1859 C C . LEU A 1 226 ? -38.459 -4.238 60.642 1.00 95.44 226 LEU A C 1
ATOM 1861 O O . LEU A 1 226 ? -39.491 -4.529 61.236 1.00 95.44 226 LEU A O 1
ATOM 1865 N N . SER A 1 227 ? -37.538 -5.166 60.368 1.00 95.19 227 SER A N 1
ATOM 1866 C CA . SER A 1 227 ? -37.685 -6.555 60.804 1.00 95.19 227 SER A CA 1
ATOM 1867 C C . SER A 1 227 ? -37.678 -6.693 62.329 1.00 95.19 227 SER A C 1
ATOM 1869 O O . SER A 1 227 ? -38.391 -7.554 62.847 1.00 95.19 227 SER A O 1
ATOM 1871 N N . LYS A 1 228 ? -36.892 -5.882 63.051 1.00 95.31 228 LYS A N 1
ATOM 1872 C CA . LYS A 1 228 ? -36.930 -5.835 64.521 1.00 95.31 228 LYS A CA 1
ATOM 1873 C C . LYS A 1 228 ? -38.269 -5.295 65.011 1.00 95.31 228 LYS A C 1
ATOM 1875 O O . LYS A 1 228 ? -38.867 -5.927 65.876 1.00 95.31 228 LYS A O 1
ATOM 1880 N N . ASP A 1 229 ? -38.764 -4.215 64.415 1.00 94.38 229 ASP A N 1
ATOM 1881 C CA . ASP A 1 229 ? -40.056 -3.617 64.766 1.00 94.38 229 ASP A CA 1
ATOM 1882 C C . ASP A 1 229 ? -41.207 -4.606 64.530 1.00 94.38 229 ASP A C 1
ATOM 1884 O O . ASP A 1 229 ? -42.039 -4.823 65.408 1.00 94.38 229 ASP A O 1
ATOM 1888 N N . ILE A 1 230 ? -41.206 -5.313 63.394 1.00 94.50 230 ILE A N 1
ATOM 1889 C CA . ILE A 1 230 ? -42.175 -6.382 63.105 1.00 94.50 230 ILE A CA 1
ATOM 1890 C C . ILE A 1 230 ? -42.111 -7.486 64.165 1.00 94.50 230 ILE A C 1
ATOM 1892 O O . ILE A 1 230 ? -43.146 -8.005 64.585 1.00 94.50 230 ILE A O 1
ATOM 1896 N N . ASN A 1 231 ? -40.911 -7.876 64.599 1.00 93.44 231 ASN A N 1
ATOM 1897 C CA . ASN A 1 231 ? -40.761 -8.895 65.633 1.00 93.44 231 ASN A CA 1
ATOM 1898 C C . ASN A 1 231 ? -41.267 -8.409 66.996 1.00 93.44 231 ASN A C 1
ATOM 1900 O O . ASN A 1 231 ? -41.924 -9.189 67.683 1.00 93.44 231 ASN A O 1
ATOM 1904 N N . LEU A 1 232 ? -41.035 -7.141 67.352 1.00 94.19 232 LEU A N 1
ATOM 1905 C CA . LEU A 1 232 ? -41.594 -6.530 68.561 1.00 94.19 232 LEU A CA 1
ATOM 1906 C C . LEU A 1 232 ? -43.124 -6.565 68.535 1.00 94.19 232 LEU A C 1
ATOM 1908 O O . LEU A 1 232 ? -43.733 -7.096 69.462 1.00 94.19 232 LEU A O 1
ATOM 1912 N N . VAL A 1 233 ? -43.740 -6.125 67.436 1.00 93.25 233 VAL A N 1
ATOM 1913 C CA . VAL A 1 233 ? -45.201 -6.173 67.267 1.00 93.25 233 VAL A CA 1
ATOM 1914 C C . VAL A 1 233 ? -45.722 -7.609 67.361 1.00 93.25 233 VAL A C 1
ATOM 1916 O O . VAL A 1 233 ? -46.715 -7.863 68.037 1.00 93.25 233 VAL A O 1
ATOM 1919 N N . LYS A 1 234 ? -45.038 -8.589 66.753 1.00 93.81 234 LYS A N 1
ATOM 1920 C CA . LYS A 1 234 ? -45.407 -10.011 66.887 1.00 93.81 234 LYS A CA 1
ATOM 1921 C C . LYS A 1 234 ? -45.341 -10.494 68.337 1.00 93.81 234 LYS A C 1
ATOM 1923 O O . LYS A 1 234 ? -46.211 -11.257 68.755 1.00 93.81 234 LYS A O 1
ATOM 1928 N N . THR A 1 235 ? -44.316 -10.103 69.096 1.00 93.62 235 THR A N 1
ATOM 1929 C CA . THR A 1 235 ? -44.203 -10.480 70.514 1.00 93.62 235 THR A CA 1
ATOM 1930 C C . THR A 1 235 ? -45.263 -9.809 71.375 1.00 93.62 235 THR A C 1
ATOM 1932 O O . THR A 1 235 ? -45.850 -10.466 72.230 1.00 93.62 235 THR A O 1
ATOM 1935 N N . GLU A 1 236 ? -45.552 -8.537 71.113 1.00 91.25 236 GLU A N 1
ATOM 1936 C CA . GLU A 1 236 ? -46.563 -7.765 71.827 1.00 91.25 236 GLU A CA 1
ATOM 1937 C C . GLU A 1 236 ? -47.964 -8.321 71.554 1.00 91.25 236 GLU A C 1
ATOM 1939 O O . GLU A 1 236 ? -48.730 -8.547 72.488 1.00 91.25 236 GLU A O 1
ATOM 1944 N N . HIS A 1 237 ? -48.260 -8.670 70.299 1.00 91.25 237 HIS A N 1
ATOM 1945 C CA . HIS A 1 237 ? -49.508 -9.329 69.927 1.00 91.25 237 HIS A CA 1
ATOM 1946 C C . HIS A 1 237 ? -49.681 -10.680 70.634 1.00 91.25 237 HIS A C 1
ATOM 1948 O O . HIS A 1 237 ? -50.730 -10.927 71.222 1.00 91.25 237 HIS A O 1
ATOM 1954 N N . LYS A 1 238 ? -48.636 -11.523 70.671 1.00 91.56 238 LYS A N 1
ATOM 1955 C CA . LYS A 1 238 ? -48.664 -12.784 71.435 1.00 91.56 238 LYS A CA 1
ATOM 1956 C C . LYS A 1 238 ? -48.892 -12.556 72.928 1.00 91.56 238 LYS A C 1
ATOM 1958 O O . LYS A 1 238 ? -49.595 -13.331 73.566 1.00 91.56 238 LYS A O 1
ATOM 1963 N N . TYR A 1 239 ? -48.281 -11.522 73.504 1.00 90.12 239 TYR A N 1
ATOM 1964 C CA . TYR A 1 239 ? -48.469 -11.185 74.912 1.00 90.12 239 TYR A CA 1
ATOM 1965 C C . TYR A 1 239 ? -49.905 -10.728 75.195 1.00 90.12 239 TYR A C 1
ATOM 1967 O O . TYR A 1 239 ? -50.518 -11.213 76.145 1.00 90.12 239 TYR A O 1
ATOM 1975 N N . GLN A 1 240 ? -50.468 -9.869 74.339 1.00 90.38 240 GLN A N 1
ATOM 1976 C CA . GLN A 1 240 ? -51.872 -9.463 74.413 1.00 90.38 240 GLN A CA 1
ATOM 1977 C C . GLN A 1 240 ? -52.813 -10.661 74.289 1.00 90.38 240 GLN A C 1
ATOM 1979 O O . GLN A 1 240 ? -53.708 -10.807 75.113 1.00 90.38 240 GLN A O 1
ATOM 1984 N N . GLU A 1 241 ? -52.598 -11.545 73.313 1.00 90.81 241 GLU A N 1
ATOM 1985 C CA . GLU A 1 241 ? -53.381 -12.774 73.137 1.00 90.81 241 GLU A CA 1
ATOM 1986 C C . GLU A 1 241 ? -53.351 -13.649 74.403 1.00 90.81 241 GLU A C 1
ATOM 1988 O O . GLU A 1 241 ? -54.379 -14.180 74.832 1.00 90.81 241 GLU A O 1
ATOM 1993 N N . ASN A 1 242 ? -52.193 -13.730 75.063 1.00 90.38 242 ASN A N 1
ATOM 1994 C CA . ASN A 1 242 ? -52.030 -14.463 76.314 1.00 90.38 242 ASN A CA 1
ATOM 1995 C C . ASN A 1 242 ? -52.762 -13.783 77.487 1.00 90.38 242 ASN A C 1
ATOM 1997 O O . ASN A 1 242 ? -53.430 -14.465 78.261 1.00 90.38 242 ASN A O 1
ATOM 2001 N N . ILE A 1 243 ? -52.708 -12.446 77.593 1.00 88.00 243 ILE A N 1
ATOM 2002 C CA . ILE A 1 243 ? -53.498 -11.683 78.577 1.00 88.00 243 ILE A CA 1
ATOM 2003 C C . ILE A 1 243 ? -54.992 -11.898 78.344 1.00 88.00 243 ILE A C 1
ATOM 2005 O O . ILE A 1 243 ? -55.711 -12.193 79.294 1.00 88.00 243 ILE A O 1
ATOM 2009 N N . TYR A 1 244 ? -55.469 -11.771 77.103 1.00 89.88 244 TYR A N 1
ATOM 2010 C CA . TYR A 1 244 ? -56.874 -12.003 76.771 1.00 89.88 244 TYR A CA 1
ATOM 2011 C C . TYR A 1 244 ? -57.298 -13.422 77.154 1.00 89.88 244 TYR A C 1
ATOM 2013 O O . TYR A 1 244 ? -58.330 -13.597 77.797 1.00 89.88 244 TYR A O 1
ATOM 2021 N N . SER A 1 245 ? -56.471 -14.422 76.845 1.00 89.81 245 SER A N 1
ATOM 2022 C CA . SER A 1 245 ? -56.721 -15.819 77.217 1.00 89.81 245 SER A CA 1
ATOM 2023 C C . SER A 1 245 ? -56.776 -16.015 78.738 1.00 89.81 245 SER A C 1
ATOM 2025 O O . SER A 1 245 ? -57.688 -16.669 79.245 1.00 89.81 245 SER A O 1
ATOM 2027 N N . GLN A 1 246 ? -55.850 -15.411 79.492 1.00 88.44 246 GLN A N 1
ATOM 2028 C CA . GLN A 1 246 ? -55.855 -15.445 80.960 1.00 88.44 246 GLN A CA 1
ATOM 2029 C C . GLN A 1 246 ? -57.069 -14.731 81.557 1.00 88.44 246 GLN A C 1
ATOM 2031 O O . GLN A 1 246 ? -57.677 -15.244 82.494 1.00 88.44 246 GLN A O 1
ATOM 2036 N N . ALA A 1 247 ? -57.441 -13.569 81.021 1.00 87.75 247 ALA A N 1
ATOM 2037 C CA . ALA A 1 247 ? -58.599 -12.810 81.471 1.00 87.75 247 ALA A CA 1
ATOM 2038 C C . ALA A 1 247 ? -59.895 -13.595 81.238 1.00 87.75 247 ALA A C 1
ATOM 2040 O O . ALA A 1 247 ? -60.720 -13.674 82.145 1.00 87.75 247 ALA A O 1
ATOM 2041 N N . ILE A 1 248 ? -60.045 -14.233 80.069 1.00 90.38 248 ILE A N 1
ATOM 2042 C CA . ILE A 1 248 ? -61.169 -15.135 79.772 1.00 90.38 248 ILE A CA 1
ATOM 2043 C C . ILE A 1 248 ? -61.212 -16.278 80.791 1.00 90.38 248 ILE A C 1
ATOM 2045 O O . ILE A 1 248 ? -62.254 -16.505 81.404 1.00 90.38 248 ILE A O 1
ATOM 2049 N N . PHE A 1 249 ? -60.081 -16.944 81.041 1.00 90.56 249 PHE A N 1
ATOM 2050 C CA . PHE A 1 249 ? -60.001 -18.029 82.021 1.00 90.56 249 PHE A CA 1
ATOM 2051 C C . PHE A 1 249 ? -60.393 -17.575 83.439 1.00 90.56 249 PHE A C 1
ATOM 2053 O O . PHE A 1 249 ? -61.162 -18.255 84.122 1.00 90.56 249 PHE A O 1
ATOM 2060 N N . GLN A 1 250 ? -59.910 -16.410 83.883 1.00 89.38 250 GLN A N 1
ATOM 2061 C CA . GLN A 1 250 ? -60.281 -15.832 85.178 1.00 89.38 250 GLN A CA 1
ATOM 2062 C C . GLN A 1 250 ? -61.775 -15.501 85.245 1.00 89.38 250 GLN A C 1
ATOM 2064 O O . GLN A 1 250 ? -62.416 -15.787 86.253 1.00 89.38 250 GLN A O 1
ATOM 2069 N N . LEU A 1 251 ? -62.354 -14.948 84.177 1.00 90.31 251 LEU A N 1
ATOM 2070 C CA . LEU A 1 251 ? -63.789 -14.667 84.080 1.00 90.31 251 LEU A CA 1
ATOM 2071 C C . LEU A 1 251 ? -64.627 -15.945 84.198 1.00 90.31 251 LEU A C 1
ATOM 2073 O O . LEU A 1 251 ? -65.611 -15.974 84.936 1.00 90.31 251 LEU A O 1
ATOM 2077 N N . GLU A 1 252 ? -64.219 -17.021 83.524 1.00 89.12 252 GLU A N 1
ATOM 2078 C CA . GLU A 1 252 ? -64.858 -18.335 83.645 1.00 89.12 252 GLU A CA 1
ATOM 2079 C C . GLU A 1 252 ? -64.727 -18.921 85.056 1.00 89.12 252 GLU A C 1
ATOM 2081 O O . GLU A 1 252 ? -65.653 -19.566 85.557 1.00 89.12 252 GLU A O 1
ATOM 2086 N N . GLN A 1 253 ? -63.592 -18.706 85.725 1.00 89.62 253 GLN A N 1
ATOM 2087 C CA . GLN A 1 253 ? -63.403 -19.107 87.117 1.00 89.62 253 GLN A CA 1
ATOM 2088 C C . GLN A 1 253 ? -64.322 -18.317 88.057 1.00 89.62 253 GLN A C 1
ATOM 2090 O O . GLN A 1 253 ? -65.074 -18.932 88.810 1.00 89.62 253 GLN A O 1
ATOM 2095 N N . PHE A 1 254 ? -64.349 -16.986 87.948 1.00 87.38 254 PHE A N 1
ATOM 2096 C CA . PHE A 1 254 ? -65.264 -16.140 88.715 1.00 87.38 254 PHE A CA 1
ATOM 2097 C C . PHE A 1 254 ? -66.720 -16.521 88.482 1.00 87.38 254 PHE A C 1
ATOM 2099 O O . PHE A 1 254 ? -67.483 -16.584 89.438 1.00 87.38 254 PHE A O 1
ATOM 2106 N N . LYS A 1 255 ? -67.117 -16.823 87.240 1.00 91.31 255 LYS A N 1
ATOM 2107 C CA . LYS A 1 255 ? -68.476 -17.284 86.936 1.00 91.31 255 LYS A CA 1
ATOM 2108 C C . LYS A 1 255 ? -68.813 -18.572 87.695 1.00 91.31 255 LYS A C 1
ATOM 2110 O O . LYS A 1 255 ? -69.864 -18.636 88.327 1.00 91.31 255 LYS A O 1
ATOM 2115 N N . ARG A 1 256 ? -67.909 -19.559 87.694 1.00 89.88 256 ARG A N 1
ATOM 2116 C CA . ARG A 1 256 ? -68.079 -20.820 88.441 1.00 89.88 256 ARG A CA 1
ATOM 2117 C C . ARG A 1 256 ? -68.134 -20.609 89.952 1.00 89.88 256 ARG A C 1
ATOM 2119 O O . ARG A 1 256 ? -68.962 -21.225 90.621 1.00 89.88 256 ARG A O 1
ATOM 2126 N N . ASP A 1 257 ? -67.279 -19.752 90.497 1.00 86.94 257 ASP A N 1
ATOM 2127 C CA . ASP A 1 257 ? -67.283 -19.446 91.929 1.00 86.94 257 ASP A CA 1
ATOM 2128 C C . ASP A 1 257 ? -68.532 -18.656 92.329 1.00 86.94 257 ASP A C 1
ATOM 2130 O O . ASP A 1 257 ? -69.114 -18.918 93.378 1.00 86.94 257 ASP A O 1
ATOM 2134 N N . ASN A 1 258 ? -69.021 -17.765 91.466 1.00 88.44 258 ASN A N 1
ATOM 2135 C CA . ASN A 1 258 ? -70.273 -17.057 91.694 1.00 88.44 258 ASN A CA 1
ATOM 2136 C C . ASN A 1 258 ? -71.467 -18.025 91.666 1.00 88.44 258 ASN A C 1
ATOM 2138 O O . ASN A 1 258 ? -72.305 -17.980 92.559 1.00 88.44 258 ASN A O 1
ATOM 2142 N N . GLU A 1 259 ? -71.516 -18.967 90.717 1.00 88.81 259 GLU A N 1
ATOM 2143 C CA . GLU A 1 259 ? -72.519 -20.047 90.701 1.00 88.81 259 GLU A CA 1
ATOM 2144 C C . GLU A 1 259 ? -72.472 -20.908 91.976 1.00 88.81 259 GLU A C 1
ATOM 2146 O O . GLU A 1 259 ? -73.518 -21.271 92.518 1.00 88.81 259 GLU A O 1
ATOM 2151 N N . ARG A 1 260 ? -71.276 -21.221 92.496 1.00 88.00 260 ARG A N 1
ATOM 2152 C CA . ARG A 1 260 ? -71.120 -21.901 93.795 1.00 88.00 260 ARG A CA 1
ATOM 2153 C C . ARG A 1 260 ? -71.638 -21.047 94.947 1.00 88.00 260 ARG A C 1
ATOM 2155 O O . ARG A 1 260 ? -72.374 -21.561 95.784 1.00 88.00 260 ARG A O 1
ATOM 2162 N N . ASN A 1 261 ? -71.291 -19.764 94.981 1.00 86.69 261 ASN A N 1
ATOM 2163 C CA . ASN A 1 261 ? -71.744 -18.841 96.017 1.00 86.69 261 ASN A CA 1
ATOM 2164 C C . ASN A 1 261 ? -73.265 -18.683 96.004 1.00 86.69 261 ASN A C 1
ATOM 2166 O O . ASN A 1 261 ? -73.867 -18.710 97.070 1.00 86.69 261 ASN A O 1
ATOM 2170 N N . TYR A 1 262 ? -73.900 -18.603 94.831 1.00 87.38 262 TYR A N 1
ATOM 2171 C CA . TYR A 1 262 ? -75.362 -18.608 94.721 1.00 87.38 262 TYR A CA 1
ATOM 2172 C C . TYR A 1 262 ? -75.973 -19.863 95.355 1.00 87.38 262 TYR A C 1
ATOM 2174 O O . TYR A 1 262 ? -76.890 -19.744 96.162 1.00 87.38 262 TYR A O 1
ATOM 2182 N N . LYS A 1 263 ? -75.413 -21.052 95.090 1.00 88.12 263 LYS A N 1
ATOM 2183 C CA . LYS A 1 263 ? -75.867 -22.299 95.735 1.00 88.12 263 LYS A CA 1
ATOM 2184 C C . LYS A 1 263 ? -75.693 -22.277 97.257 1.00 88.12 263 LYS A C 1
ATOM 2186 O O . LYS A 1 263 ? -76.568 -22.753 97.973 1.00 88.12 263 LYS A O 1
ATOM 2191 N N . ILE A 1 264 ? -74.583 -21.729 97.757 1.00 86.38 264 ILE A N 1
ATOM 2192 C CA . ILE A 1 264 ? -74.345 -21.573 99.203 1.00 86.38 264 ILE A CA 1
ATOM 2193 C C . ILE A 1 264 ? -75.356 -20.597 99.810 1.00 86.38 264 ILE A C 1
ATOM 2195 O O . ILE A 1 264 ? -75.919 -20.882 100.861 1.00 86.38 264 ILE A O 1
ATOM 2199 N N . ILE A 1 265 ? -75.613 -19.465 99.151 1.00 85.38 265 ILE A N 1
ATOM 2200 C CA . ILE A 1 265 ? -76.608 -18.481 99.589 1.00 85.38 265 ILE A CA 1
ATOM 2201 C C . ILE A 1 265 ? -77.994 -19.123 99.666 1.00 85.38 265 ILE A C 1
ATOM 2203 O O . ILE A 1 265 ? -78.697 -18.908 100.648 1.00 85.38 265 ILE A O 1
ATOM 2207 N N . ASP A 1 266 ? -78.382 -19.922 98.673 1.00 87.19 266 ASP A N 1
ATOM 2208 C CA . ASP A 1 266 ? -79.672 -20.613 98.687 1.00 87.19 266 ASP A CA 1
ATOM 2209 C C . ASP A 1 266 ? -79.754 -21.651 99.818 1.00 87.19 266 ASP A C 1
ATOM 2211 O O . ASP A 1 266 ? -80.768 -21.712 100.513 1.00 87.19 266 ASP A O 1
ATOM 2215 N N . SER A 1 267 ? -78.670 -22.390 100.084 1.00 85.31 267 SER A N 1
ATOM 2216 C CA . SER A 1 267 ? -78.576 -23.268 101.262 1.00 85.31 267 SER A CA 1
ATOM 2217 C C . SER A 1 267 ? -78.751 -22.485 102.565 1.00 85.31 267 SER A C 1
ATOM 2219 O O . SER A 1 267 ? -79.559 -22.863 103.406 1.00 85.31 267 SER A O 1
ATOM 2221 N N . LEU A 1 268 ? -78.049 -21.360 102.719 1.00 84.44 268 LEU A N 1
ATOM 2222 C CA . LEU A 1 268 ? -78.142 -20.517 103.913 1.00 84.44 268 LEU A CA 1
ATOM 2223 C C . LEU A 1 268 ? -79.536 -19.906 104.086 1.00 84.44 268 LEU A C 1
ATOM 2225 O O . LEU A 1 268 ? -80.012 -19.786 105.211 1.00 84.44 268 LEU A O 1
ATOM 2229 N N . LYS A 1 269 ? -80.214 -19.527 102.995 1.00 88.31 269 LYS A N 1
ATOM 2230 C CA . LYS A 1 269 ? -81.616 -19.086 103.051 1.00 88.31 269 LYS A CA 1
ATOM 2231 C C . LYS A 1 269 ? -82.522 -20.201 103.566 1.00 88.31 269 LYS A C 1
ATOM 2233 O O . LYS A 1 269 ? -83.315 -19.944 104.467 1.00 88.31 269 LYS A O 1
ATOM 2238 N N . SER A 1 270 ? -82.360 -21.422 103.054 1.00 86.88 270 SER A N 1
ATOM 2239 C CA . SER A 1 270 ? -83.096 -22.595 103.539 1.00 86.88 270 SER A CA 1
ATOM 2240 C C . SER A 1 270 ? -82.831 -22.855 105.028 1.00 86.88 270 SER A C 1
ATOM 2242 O O . SER A 1 270 ? -83.764 -23.131 105.781 1.00 86.88 270 SER A O 1
ATOM 2244 N N . ASP A 1 271 ? -81.583 -22.718 105.480 1.00 81.94 271 ASP A N 1
ATOM 2245 C CA . ASP A 1 271 ? -81.216 -22.881 106.893 1.00 81.94 271 ASP A CA 1
ATOM 2246 C C . ASP A 1 271 ? -81.824 -21.779 107.780 1.00 81.94 271 ASP A C 1
ATOM 2248 O O . ASP A 1 271 ? -82.297 -22.052 108.886 1.00 81.94 271 ASP A O 1
ATOM 2252 N N . ILE A 1 272 ? -81.864 -20.529 107.301 1.00 83.69 272 ILE A N 1
ATOM 2253 C CA . ILE A 1 272 ? -82.533 -19.413 107.988 1.00 83.69 272 ILE A CA 1
ATOM 2254 C C . ILE A 1 272 ? -84.038 -19.673 108.104 1.00 83.69 272 ILE A C 1
ATOM 2256 O O . ILE A 1 272 ? -84.615 -19.452 109.170 1.00 83.69 272 ILE A O 1
ATOM 2260 N N . GLU A 1 273 ? -84.684 -20.146 107.038 1.00 84.69 273 GLU A N 1
ATOM 2261 C CA . GLU A 1 273 ? -86.107 -20.500 107.050 1.00 84.69 273 GLU A CA 1
ATOM 2262 C C . GLU A 1 273 ? -86.398 -21.635 108.039 1.00 84.69 273 GLU A C 1
ATOM 2264 O O . GLU A 1 273 ? -87.336 -21.531 108.838 1.00 84.69 273 GLU A O 1
ATOM 2269 N N . ALA A 1 274 ? -85.556 -22.672 108.060 1.00 82.75 274 ALA A N 1
ATOM 2270 C CA . ALA A 1 274 ? -85.650 -23.770 109.017 1.00 82.75 274 ALA A CA 1
ATOM 2271 C C . ALA A 1 274 ? -85.478 -23.284 110.467 1.00 82.75 274 ALA A C 1
ATOM 2273 O O . ALA A 1 274 ? -86.285 -23.615 111.338 1.00 82.75 274 ALA A O 1
ATOM 2274 N N . SER A 1 275 ? -84.479 -22.437 110.725 1.00 82.62 275 SER A N 1
ATOM 2275 C CA . SER A 1 275 ? -84.226 -21.844 112.043 1.00 82.62 275 SER A CA 1
ATOM 2276 C C . SER A 1 275 ? -85.378 -20.945 112.508 1.00 82.62 275 SER A C 1
ATOM 2278 O O . SER A 1 275 ? -85.808 -21.015 113.662 1.00 82.62 275 SER A O 1
ATOM 2280 N N . ASN A 1 276 ? -85.960 -20.149 111.606 1.00 82.38 276 ASN A N 1
ATOM 2281 C CA . ASN A 1 276 ? -87.144 -19.346 111.909 1.00 82.38 276 ASN A CA 1
ATOM 2282 C C . ASN A 1 276 ? -88.363 -20.216 112.239 1.00 82.38 276 ASN A C 1
ATOM 2284 O O . ASN A 1 276 ? -89.075 -19.904 113.194 1.00 82.38 276 ASN A O 1
ATOM 2288 N N . CYS A 1 277 ? -88.590 -21.314 111.509 1.00 80.44 277 CYS A N 1
ATOM 2289 C CA . CYS A 1 277 ? -89.651 -22.272 111.835 1.00 80.44 277 CYS A CA 1
ATOM 2290 C C . CYS A 1 277 ? -89.446 -22.886 113.225 1.00 80.44 277 CYS A C 1
ATOM 2292 O O . CYS A 1 277 ? -90.387 -22.926 114.021 1.00 80.44 277 CYS A O 1
ATOM 2294 N N . GLN A 1 278 ? -88.212 -23.287 113.543 1.00 81.62 278 GLN A N 1
ATOM 2295 C CA . GLN A 1 278 ? -87.850 -23.832 114.851 1.00 81.62 278 GLN A CA 1
ATOM 2296 C C . GLN A 1 278 ? -88.121 -22.821 115.974 1.00 81.62 278 GLN A C 1
ATOM 2298 O O . GLN A 1 278 ? -88.791 -23.139 116.954 1.00 81.62 278 GLN A O 1
ATOM 2303 N N . LYS A 1 279 ? -87.700 -21.564 115.790 1.00 80.50 279 LYS A N 1
ATOM 2304 C CA . LYS A 1 279 ? -87.940 -20.471 116.742 1.00 80.50 279 LYS A CA 1
ATOM 2305 C C . LYS A 1 279 ? -89.433 -20.216 116.977 1.00 80.50 279 LYS A C 1
ATOM 2307 O O . LYS A 1 279 ? -89.856 -19.953 118.100 1.00 80.50 279 LYS A O 1
ATOM 2312 N N . LEU A 1 280 ? -90.250 -20.308 115.928 1.00 80.88 280 LEU A N 1
ATOM 2313 C CA . LEU A 1 280 ? -91.706 -20.151 116.012 1.00 80.88 280 LEU A CA 1
ATOM 2314 C C . LEU A 1 280 ? -92.354 -21.305 116.794 1.00 80.88 280 LEU A C 1
ATOM 2316 O O . LEU A 1 280 ? -93.296 -21.096 117.560 1.00 80.88 280 LEU A O 1
ATOM 2320 N N . GLN A 1 281 ? -91.817 -22.514 116.637 1.00 80.38 281 GLN A N 1
ATOM 2321 C CA . GLN A 1 281 ? -92.243 -23.701 117.370 1.00 80.38 281 GLN A CA 1
ATOM 2322 C C . GLN A 1 281 ? -91.861 -23.630 118.857 1.00 80.38 281 GLN A C 1
ATOM 2324 O O . GLN A 1 281 ? -92.676 -23.967 119.716 1.00 80.38 281 GLN A O 1
ATOM 2329 N N . ASP A 1 282 ? -90.669 -23.129 119.174 1.00 81.25 282 ASP A N 1
ATOM 2330 C CA . ASP A 1 282 ? -90.226 -22.931 120.557 1.00 81.25 282 ASP A CA 1
ATOM 2331 C C . ASP A 1 282 ? -91.029 -21.827 121.261 1.00 81.25 282 ASP A C 1
ATOM 2333 O O . ASP A 1 282 ? -91.426 -21.995 122.415 1.00 81.25 282 ASP A O 1
ATOM 2337 N N . ASN A 1 283 ? -91.385 -20.749 120.551 1.00 77.62 283 ASN A N 1
ATOM 2338 C CA . ASN A 1 283 ? -92.297 -19.723 121.068 1.00 77.62 283 ASN A CA 1
ATOM 2339 C C . ASN A 1 283 ? -93.690 -20.288 121.406 1.00 77.62 283 ASN A C 1
ATOM 2341 O O . ASN A 1 283 ? -94.278 -19.891 122.412 1.00 77.62 283 ASN A O 1
ATOM 2345 N N . LYS A 1 284 ? -94.214 -21.233 120.609 1.00 77.38 284 LYS A N 1
ATOM 2346 C CA . LYS A 1 284 ? -95.474 -21.930 120.932 1.00 77.38 284 LYS A CA 1
ATOM 2347 C C . LYS A 1 284 ? -95.363 -22.746 122.219 1.00 77.38 284 LYS A C 1
ATOM 2349 O O . LYS A 1 284 ? -96.230 -22.627 123.079 1.00 77.38 284 LYS A O 1
ATOM 2354 N N . LYS A 1 285 ? -94.283 -23.516 122.385 1.00 80.56 285 LYS A N 1
ATOM 2355 C CA . LYS A 1 285 ? -94.041 -24.288 123.617 1.00 80.56 285 LYS A CA 1
ATOM 2356 C C . LYS A 1 285 ? -93.911 -23.384 124.845 1.00 80.56 285 LYS A C 1
ATOM 2358 O O . LYS A 1 285 ? -94.425 -23.711 125.908 1.00 80.56 285 LYS A O 1
ATOM 2363 N N . LEU A 1 286 ? -93.255 -22.231 124.706 1.00 76.31 286 LEU A N 1
ATOM 2364 C CA . LEU A 1 286 ? -93.161 -21.223 125.766 1.00 76.31 286 LEU A CA 1
ATOM 2365 C C . LEU A 1 286 ? -94.537 -20.683 126.175 1.00 76.31 286 LEU A C 1
ATOM 2367 O O . LEU A 1 286 ? -94.807 -20.559 127.369 1.00 76.31 286 LEU A O 1
ATOM 2371 N N . ALA A 1 287 ? -95.417 -20.404 125.211 1.00 76.44 287 ALA A N 1
ATOM 2372 C CA . ALA A 1 287 ? -96.786 -19.983 125.496 1.00 76.44 287 ALA A CA 1
ATOM 2373 C C . ALA A 1 287 ? -97.571 -21.073 126.251 1.00 76.44 287 ALA A C 1
ATOM 2375 O O . ALA A 1 287 ? -98.202 -20.774 127.263 1.00 76.44 287 ALA A O 1
ATOM 2376 N N . GLU A 1 288 ? -97.456 -22.338 125.832 1.00 76.38 288 GLU A N 1
ATOM 2377 C CA . GLU A 1 288 ? -98.081 -23.482 126.516 1.00 76.38 288 GLU A CA 1
ATOM 2378 C C . GLU A 1 288 ? -97.576 -23.644 127.960 1.00 76.38 288 GLU A C 1
ATOM 2380 O O . GLU A 1 288 ? -98.375 -23.794 128.885 1.00 76.38 288 GLU A O 1
ATOM 2385 N N . PHE A 1 289 ? -96.262 -23.554 128.195 1.00 77.75 289 PHE A N 1
ATOM 2386 C CA . PHE A 1 289 ? -95.707 -23.623 129.551 1.00 77.75 289 PHE A CA 1
ATOM 2387 C C . PHE A 1 289 ? -96.136 -22.446 130.430 1.00 77.75 289 PHE A C 1
ATOM 2389 O O . PHE A 1 289 ? -96.398 -22.637 131.618 1.00 77.75 289 PHE A O 1
ATOM 2396 N N . THR A 1 290 ? -96.258 -21.249 129.855 1.00 77.50 290 THR A N 1
ATOM 2397 C CA . THR A 1 290 ? -96.745 -20.064 130.576 1.00 77.50 290 THR A CA 1
ATOM 2398 C C . THR A 1 290 ? -98.189 -20.268 131.045 1.00 77.50 290 THR A C 1
ATOM 2400 O O . THR A 1 290 ? -98.528 -19.958 132.186 1.00 77.50 290 THR A O 1
ATOM 2403 N N . GLU A 1 291 ? -99.029 -20.868 130.202 1.00 76.31 291 GLU A N 1
ATOM 2404 C CA . GLU A 1 291 ? -100.427 -21.159 130.525 1.00 76.31 291 GLU A CA 1
ATOM 2405 C C . GLU A 1 291 ? -100.569 -22.242 131.614 1.00 76.31 291 GLU A C 1
ATOM 2407 O O . GLU A 1 291 ? -101.441 -22.156 132.482 1.00 76.31 291 GLU A O 1
ATOM 2412 N N . ILE A 1 292 ? -99.679 -23.243 131.616 1.00 79.62 292 ILE A N 1
ATOM 2413 C CA . ILE A 1 292 ? -99.608 -24.278 132.660 1.00 79.62 292 ILE A CA 1
ATOM 2414 C C . ILE A 1 292 ? -99.211 -23.674 134.014 1.00 79.62 292 ILE A C 1
ATOM 2416 O O . ILE A 1 292 ? -99.801 -24.034 135.035 1.00 79.62 292 ILE A O 1
ATOM 2420 N N . ILE A 1 293 ? -98.247 -22.748 134.031 1.00 75.94 293 ILE A N 1
ATOM 2421 C CA . ILE A 1 293 ? -97.798 -22.068 135.254 1.00 75.94 293 ILE A CA 1
ATOM 2422 C C . ILE A 1 293 ? -98.941 -21.246 135.863 1.00 75.94 293 ILE A C 1
ATOM 2424 O O . ILE A 1 293 ? -99.251 -21.432 137.037 1.00 75.94 293 ILE A O 1
ATOM 2428 N N . MET A 1 294 ? -99.653 -20.443 135.063 1.00 76.31 294 MET A N 1
ATOM 2429 C CA . MET A 1 294 ? -100.803 -19.669 135.563 1.00 76.31 294 MET A CA 1
ATOM 2430 C C . MET A 1 294 ? -101.903 -20.561 136.156 1.00 76.31 294 MET A C 1
ATOM 2432 O O . MET A 1 294 ? -102.536 -20.208 137.151 1.00 76.31 294 MET A O 1
ATOM 2436 N N . ARG A 1 295 ? -102.124 -21.746 135.571 1.00 79.00 295 ARG A N 1
ATOM 2437 C CA . ARG A 1 295 ? -103.100 -22.722 136.077 1.00 79.00 295 ARG A CA 1
ATOM 2438 C C . ARG A 1 295 ? -102.687 -23.294 137.438 1.00 79.00 295 ARG A C 1
ATOM 2440 O O . ARG A 1 295 ? -103.547 -23.524 138.284 1.00 79.00 295 ARG A O 1
ATOM 2447 N N . LYS A 1 296 ? -101.384 -23.501 137.654 1.00 77.19 296 LYS A N 1
ATOM 2448 C CA . LYS A 1 296 ? -100.818 -23.969 138.928 1.00 77.19 296 LYS A CA 1
ATOM 2449 C C . LYS A 1 296 ? -100.823 -22.888 140.010 1.00 77.19 296 LYS A C 1
ATOM 2451 O O . LYS A 1 296 ? -101.102 -23.212 141.161 1.00 77.19 296 LYS A O 1
ATOM 2456 N N . ASP A 1 297 ? -100.606 -21.626 139.651 1.00 78.31 297 ASP A N 1
ATOM 2457 C CA . ASP A 1 297 ? -100.697 -20.506 140.597 1.00 78.31 297 ASP A CA 1
ATOM 2458 C C . ASP A 1 297 ? -102.124 -20.328 141.147 1.00 78.31 297 ASP A C 1
ATOM 2460 O O . ASP A 1 297 ? -102.310 -20.159 142.353 1.00 78.31 297 ASP A O 1
ATOM 2464 N N . LEU A 1 298 ? -103.148 -20.476 140.297 1.00 77.56 298 LEU A N 1
ATOM 2465 C CA . LEU A 1 298 ? -104.556 -20.468 140.727 1.00 77.56 298 LEU A CA 1
ATOM 2466 C C . LEU A 1 298 ? -104.890 -21.616 141.697 1.00 77.56 298 LEU A C 1
ATOM 2468 O O . LEU A 1 298 ? -105.654 -21.438 142.645 1.00 77.56 298 LEU A O 1
ATOM 2472 N N . GLU A 1 299 ? -104.303 -22.794 141.482 1.00 79.75 299 GLU A N 1
ATOM 2473 C CA . GLU A 1 299 ? -104.478 -23.960 142.354 1.00 79.75 299 GLU A CA 1
ATOM 2474 C C . GLU A 1 299 ? -103.854 -23.716 143.744 1.00 79.75 299 GLU A C 1
ATOM 2476 O O . GLU A 1 299 ? -104.472 -24.023 144.768 1.00 79.75 299 GLU A O 1
ATOM 2481 N N . ILE A 1 300 ? -102.677 -23.077 143.791 1.00 77.19 300 ILE A N 1
ATOM 2482 C CA . ILE A 1 300 ? -101.973 -22.701 145.029 1.00 77.19 300 ILE A CA 1
ATOM 2483 C C . ILE A 1 300 ? -102.793 -21.722 145.876 1.00 77.19 300 ILE A C 1
ATOM 2485 O O . ILE A 1 300 ? -102.866 -21.882 147.099 1.00 77.19 300 ILE A O 1
ATOM 2489 N N . ASP A 1 301 ? -103.422 -20.723 145.261 1.00 76.31 301 ASP A N 1
ATOM 2490 C CA . ASP A 1 301 ? -104.212 -19.742 146.008 1.00 76.31 301 ASP A CA 1
ATOM 2491 C C . ASP A 1 301 ? -105.515 -20.335 146.575 1.00 76.31 301 ASP A C 1
ATOM 2493 O O . ASP A 1 301 ? -105.921 -19.961 147.681 1.00 76.31 301 ASP A O 1
ATOM 2497 N N . SER A 1 302 ? -106.107 -21.337 145.911 1.00 76.88 302 SER A N 1
ATOM 2498 C CA . SER A 1 302 ? -107.254 -22.090 146.454 1.00 76.88 302 SER A CA 1
ATOM 2499 C C . SER A 1 302 ? -106.889 -22.929 147.692 1.00 76.88 302 SER A C 1
ATOM 2501 O O . SER A 1 302 ? -107.641 -23.006 148.664 1.00 76.88 302 SER A O 1
ATOM 2503 N N . LEU A 1 303 ? -105.682 -23.505 147.710 1.00 75.62 303 LEU A N 1
ATOM 2504 C CA . LEU A 1 303 ? -105.191 -24.300 148.837 1.00 75.62 303 LEU A CA 1
ATOM 2505 C C . LEU A 1 303 ? -104.814 -23.422 150.039 1.00 75.62 303 LEU A C 1
ATOM 2507 O O . LEU A 1 303 ? -104.984 -23.835 151.189 1.00 75.62 303 LEU A O 1
ATOM 2511 N N . LYS A 1 304 ? -104.337 -22.190 149.805 1.00 76.31 304 LYS A N 1
ATOM 2512 C CA . LYS A 1 304 ? -104.099 -21.216 150.885 1.00 76.31 304 LYS A CA 1
ATOM 2513 C C . LYS A 1 304 ? -105.389 -20.815 151.597 1.00 76.31 304 LYS A C 1
ATOM 2515 O O . LYS A 1 304 ? -105.377 -20.706 152.819 1.00 76.31 304 LYS A O 1
ATOM 2520 N N . THR A 1 305 ? -106.484 -20.632 150.859 1.00 76.12 305 THR A N 1
ATOM 2521 C CA . THR A 1 305 ? -107.784 -20.262 151.440 1.00 76.12 305 THR A CA 1
ATOM 2522 C C . THR A 1 305 ? -108.350 -21.387 152.310 1.00 76.12 305 THR A C 1
ATOM 2524 O O . THR A 1 305 ? -108.722 -21.130 153.453 1.00 76.12 305 THR A O 1
ATOM 2527 N N . GLN A 1 306 ? -108.282 -22.643 151.853 1.00 78.38 306 GLN A N 1
ATOM 2528 C CA . GLN A 1 306 ? -108.660 -23.810 152.671 1.00 78.38 306 GLN A CA 1
ATOM 2529 C C . GLN A 1 306 ? -107.820 -23.963 153.948 1.00 78.38 306 GLN A C 1
ATOM 2531 O O . GLN A 1 306 ? -108.335 -24.330 155.005 1.00 78.38 306 GLN A O 1
ATOM 2536 N N . ARG A 1 307 ? -106.515 -23.682 153.874 1.00 77.81 307 ARG A N 1
ATOM 2537 C CA . ARG A 1 307 ? -105.624 -23.749 155.041 1.00 77.81 307 ARG A CA 1
ATOM 2538 C C . ARG A 1 307 ? -106.007 -22.727 156.117 1.00 77.81 307 ARG A C 1
ATOM 2540 O O . ARG A 1 307 ? -105.893 -23.025 157.305 1.00 77.81 307 ARG A O 1
ATOM 2547 N N . ASP A 1 308 ? -106.418 -21.527 155.719 1.00 74.56 308 ASP A N 1
ATOM 2548 C CA . ASP A 1 308 ? -106.736 -20.453 156.662 1.00 74.56 308 ASP A CA 1
ATOM 2549 C C . ASP A 1 308 ? -108.088 -20.682 157.369 1.00 74.56 308 ASP A C 1
ATOM 2551 O O . ASP A 1 308 ? -108.206 -20.358 158.553 1.00 74.56 308 ASP A O 1
ATOM 2555 N N . GLU A 1 309 ? -109.054 -21.339 156.715 1.00 73.81 309 GLU A N 1
ATOM 2556 C CA . GLU A 1 309 ? -110.310 -21.793 157.343 1.00 73.81 309 GLU A CA 1
ATOM 2557 C C . GLU A 1 309 ? -110.068 -22.876 158.408 1.00 73.81 309 GLU A C 1
ATOM 2559 O O . GLU A 1 309 ? -110.468 -22.712 159.560 1.00 73.81 309 GLU A O 1
ATOM 2564 N N . LEU A 1 310 ? -109.294 -23.918 158.083 1.00 71.56 310 LEU A N 1
ATOM 2565 C CA . LEU A 1 310 ? -108.932 -24.990 159.026 1.00 71.56 310 LEU A CA 1
ATOM 2566 C C . LEU A 1 310 ? -108.206 -24.476 160.280 1.00 71.56 310 LEU A C 1
ATOM 2568 O O . LEU A 1 310 ? -108.334 -25.034 161.371 1.00 71.56 310 LEU A O 1
ATOM 2572 N N . ARG A 1 311 ? -107.431 -23.396 160.147 1.00 75.56 311 ARG A N 1
ATOM 2573 C CA . ARG A 1 311 ? -106.713 -22.785 161.273 1.00 75.56 311 ARG A CA 1
ATOM 2574 C C . ARG A 1 311 ? -107.657 -22.079 162.250 1.00 75.56 311 ARG A C 1
ATOM 2576 O O . ARG A 1 311 ? -107.348 -22.013 163.441 1.00 75.56 311 ARG A O 1
ATOM 2583 N N . LYS A 1 312 ? -108.787 -21.572 161.755 1.00 77.19 312 LYS A N 1
ATOM 2584 C CA . LYS A 1 312 ? -109.829 -20.914 162.548 1.00 77.19 312 LYS A CA 1
ATOM 2585 C C . LYS A 1 312 ? -110.625 -21.936 163.366 1.00 77.19 312 LYS A C 1
ATOM 2587 O O . LYS A 1 312 ? -110.798 -21.743 164.568 1.00 77.19 312 LYS A O 1
ATOM 2592 N N . ASP A 1 313 ? -110.964 -23.071 162.758 1.00 69.69 313 ASP A N 1
ATOM 2593 C CA . ASP A 1 313 ? -111.687 -24.168 163.418 1.00 69.69 313 ASP A CA 1
ATOM 2594 C C . ASP A 1 313 ? -110.893 -24.776 164.593 1.00 69.69 313 ASP A C 1
ATOM 2596 O O . ASP A 1 313 ? -111.448 -25.108 165.643 1.00 69.69 313 ASP A O 1
ATOM 2600 N N . ILE A 1 314 ? -109.560 -24.856 164.473 1.00 72.38 314 ILE A N 1
ATOM 2601 C CA . ILE A 1 314 ? -108.676 -25.334 165.553 1.00 72.38 314 ILE A CA 1
ATOM 2602 C C . ILE A 1 314 ? -108.692 -24.391 166.771 1.00 72.38 314 ILE A C 1
ATOM 2604 O O . ILE A 1 314 ? -108.622 -24.852 167.917 1.00 72.38 314 ILE A O 1
ATOM 2608 N N . GLN A 1 315 ? -108.797 -23.075 166.559 1.00 69.81 315 GLN A N 1
ATOM 2609 C CA . GLN A 1 315 ? -108.856 -22.109 167.661 1.00 69.81 315 GLN A CA 1
ATOM 2610 C C . GLN A 1 315 ? -110.176 -22.202 168.438 1.00 69.81 315 GLN A C 1
ATOM 2612 O O . GLN A 1 315 ? -110.150 -22.145 169.670 1.00 69.81 315 GLN A O 1
ATOM 2617 N N . GLU A 1 316 ? -111.305 -22.424 167.759 1.00 70.00 316 GLU A N 1
ATOM 2618 C CA . GLU A 1 316 ? -112.606 -22.620 168.418 1.00 70.00 316 GLU A CA 1
ATOM 2619 C C . GLU A 1 316 ? -112.673 -23.942 169.196 1.00 70.00 316 GLU A C 1
ATOM 2621 O O . GLU A 1 316 ? -113.123 -23.963 170.345 1.00 70.00 316 GLU A O 1
ATOM 2626 N N . ALA A 1 317 ? -112.132 -25.034 168.643 1.00 62.62 317 ALA A N 1
ATOM 2627 C CA . ALA A 1 317 ? -112.079 -26.327 169.328 1.00 62.62 317 ALA A CA 1
ATOM 2628 C C . ALA A 1 317 ? -111.249 -26.282 170.629 1.00 62.62 317 ALA A C 1
ATOM 2630 O O . ALA A 1 317 ? -111.619 -26.888 171.638 1.00 62.62 317 ALA A O 1
ATOM 2631 N N . THR A 1 318 ? -110.154 -25.516 170.639 1.00 66.50 318 THR A N 1
ATOM 2632 C CA . THR A 1 318 ? -109.268 -25.380 171.810 1.00 66.50 318 THR A CA 1
ATOM 2633 C C . THR A 1 318 ? -109.957 -24.652 172.973 1.00 66.50 318 THR A C 1
ATOM 2635 O O . THR A 1 318 ? -109.750 -24.987 174.142 1.00 66.50 318 THR A O 1
ATOM 2638 N N . LEU A 1 319 ? -110.832 -23.691 172.665 1.00 64.69 319 LEU A N 1
ATOM 2639 C CA . LEU A 1 319 ? -111.560 -22.892 173.654 1.00 64.69 319 LEU A CA 1
ATOM 2640 C C . LEU A 1 319 ? -112.659 -23.711 174.362 1.00 64.69 319 LEU A C 1
ATOM 2642 O O . LEU A 1 319 ? -112.858 -23.576 175.571 1.00 64.69 319 LEU A O 1
ATOM 2646 N N . ILE A 1 320 ? -113.301 -24.632 173.635 1.00 63.06 320 ILE A N 1
ATOM 2647 C CA . ILE A 1 320 ? -114.321 -25.556 174.164 1.00 63.06 320 ILE A CA 1
ATOM 2648 C C . ILE A 1 320 ? -113.696 -26.617 175.085 1.00 63.06 320 ILE A C 1
ATOM 2650 O O . ILE A 1 320 ? -114.274 -26.965 176.119 1.00 63.06 320 ILE A O 1
ATOM 2654 N N . ILE A 1 321 ? -112.495 -27.108 174.755 1.00 58.91 321 ILE A N 1
ATOM 2655 C CA . ILE A 1 321 ? -111.772 -28.085 175.585 1.00 58.91 321 ILE A CA 1
ATOM 2656 C C . ILE A 1 321 ? -111.424 -27.477 176.952 1.00 58.91 321 ILE A C 1
ATOM 2658 O O . ILE A 1 321 ? -111.670 -28.111 177.975 1.00 58.91 321 ILE A O 1
ATOM 2662 N N . ALA A 1 322 ? -110.962 -26.223 176.996 1.00 60.59 322 ALA A N 1
ATOM 2663 C CA . ALA A 1 322 ? -110.611 -25.549 178.249 1.00 60.59 322 ALA A CA 1
ATOM 2664 C C . ALA A 1 322 ? -111.811 -25.328 179.200 1.00 60.59 322 ALA A C 1
ATOM 2666 O O . ALA A 1 322 ? -111.645 -25.363 180.420 1.00 60.59 322 ALA A O 1
ATOM 2667 N N . GLN A 1 323 ? -113.029 -25.143 178.672 1.00 57.34 323 GLN A N 1
ATOM 2668 C CA . GLN A 1 323 ? -114.243 -25.012 179.494 1.00 57.34 323 GLN A CA 1
ATOM 2669 C C . GLN A 1 323 ? -114.729 -26.353 180.069 1.00 57.34 323 GLN A C 1
ATOM 2671 O O . GLN A 1 323 ? -115.237 -26.378 181.193 1.00 57.34 323 GLN A O 1
ATOM 2676 N N . LYS A 1 324 ? -114.532 -27.469 179.349 1.00 59.09 324 LYS A N 1
ATOM 2677 C CA . LYS A 1 324 ? -114.897 -28.815 179.827 1.00 59.09 324 LYS A CA 1
ATOM 2678 C C . LYS A 1 324 ? -113.964 -29.353 180.913 1.00 59.09 324 LYS A C 1
ATOM 2680 O O . LYS A 1 324 ? -114.432 -30.044 181.814 1.00 59.09 324 LYS A O 1
ATOM 2685 N N . THR A 1 325 ? -112.675 -29.014 180.888 1.00 60.84 325 THR A N 1
ATOM 2686 C CA . THR A 1 325 ? -111.736 -29.459 181.936 1.00 60.84 325 THR A CA 1
ATOM 2687 C C . THR A 1 325 ? -112.081 -28.847 183.299 1.00 60.84 325 THR A C 1
ATOM 2689 O O . THR A 1 325 ? -112.006 -29.523 184.318 1.00 60.84 325 THR A O 1
ATOM 2692 N N . LYS A 1 326 ? -112.575 -27.600 183.315 1.00 59.97 326 LYS A N 1
ATOM 2693 C CA . LYS A 1 326 ? -112.969 -26.889 184.543 1.00 59.97 326 LYS A CA 1
ATOM 2694 C C . LYS A 1 326 ? -114.221 -27.472 185.216 1.00 59.97 326 LYS A C 1
ATOM 2696 O O . LYS A 1 326 ? -114.344 -27.401 186.430 1.00 59.97 326 LYS A O 1
ATOM 2701 N N . THR A 1 327 ? -115.130 -28.072 184.444 1.00 58.69 327 THR A N 1
ATOM 2702 C CA . THR A 1 327 ? -116.347 -28.723 184.967 1.00 58.69 327 THR A CA 1
ATOM 2703 C C . THR A 1 327 ? -116.082 -30.145 185.463 1.00 58.69 327 THR A C 1
ATOM 2705 O O . THR A 1 327 ? -116.795 -30.629 186.338 1.00 58.69 327 THR A O 1
ATOM 2708 N N . HIS A 1 328 ? -115.054 -30.825 184.943 1.00 55.03 328 HIS A N 1
ATOM 2709 C CA . HIS A 1 328 ? -114.752 -32.198 185.347 1.00 55.03 328 HIS A CA 1
ATOM 2710 C C . HIS A 1 328 ? -114.060 -32.277 186.719 1.00 55.03 328 HIS A C 1
ATOM 2712 O O . HIS A 1 328 ? -114.372 -33.174 187.504 1.00 55.03 328 HIS A O 1
ATOM 2718 N N . ASP A 1 329 ? -113.210 -31.299 187.043 1.00 59.41 329 ASP A N 1
ATOM 2719 C CA . ASP A 1 329 ? -112.517 -31.233 188.337 1.00 59.41 329 ASP A CA 1
ATOM 2720 C C . ASP A 1 329 ? -113.452 -30.889 189.514 1.00 59.41 329 ASP A C 1
ATOM 2722 O O . ASP A 1 329 ? -113.216 -31.338 190.638 1.00 59.41 329 ASP A O 1
ATOM 2726 N N . GLU A 1 330 ? -114.545 -30.150 189.280 1.00 58.41 330 GLU A N 1
ATOM 2727 C CA . GLU A 1 330 ? -115.551 -29.863 190.319 1.00 58.41 330 GLU A CA 1
ATOM 2728 C C . GLU A 1 330 ? -116.426 -31.096 190.621 1.00 58.41 330 GLU A C 1
ATOM 2730 O O . GLU A 1 330 ? -116.641 -31.424 191.787 1.00 58.41 330 GLU A O 1
ATOM 2735 N N . ILE A 1 331 ? -116.806 -31.877 189.600 1.00 59.28 331 ILE A N 1
ATOM 2736 C CA . ILE A 1 331 ? -117.575 -33.128 189.766 1.00 59.28 331 ILE A CA 1
ATOM 2737 C C . ILE A 1 331 ? -116.754 -34.208 190.494 1.00 59.28 331 ILE A C 1
ATOM 2739 O O . ILE A 1 331 ? -117.294 -34.972 191.298 1.00 59.28 331 ILE A O 1
ATOM 2743 N N . ALA A 1 332 ? -115.441 -34.273 190.249 1.00 56.81 332 ALA A N 1
ATOM 2744 C CA . ALA A 1 332 ? -114.553 -35.229 190.912 1.00 56.81 332 ALA A CA 1
ATOM 2745 C C . ALA A 1 332 ? -114.402 -34.959 192.424 1.00 56.81 332 ALA A C 1
ATOM 2747 O O . ALA A 1 332 ? -114.217 -35.900 193.198 1.00 56.81 332 ALA A O 1
ATOM 2748 N N . LYS A 1 333 ? -114.523 -33.698 192.866 1.00 60.06 333 LYS A N 1
ATOM 2749 C CA . LYS A 1 333 ? -114.475 -33.331 194.291 1.00 60.06 333 LYS A CA 1
ATOM 2750 C C . LYS A 1 333 ? -115.754 -33.710 195.041 1.00 60.06 333 LYS A C 1
ATOM 2752 O O . LYS A 1 333 ? -115.662 -34.259 196.140 1.00 60.06 333 LYS A O 1
ATOM 2757 N N . ASP A 1 334 ? -116.917 -33.509 194.426 1.00 55.72 334 ASP A N 1
ATOM 2758 C CA . ASP A 1 334 ? -118.215 -33.819 195.042 1.00 55.72 334 ASP A CA 1
ATOM 2759 C C . ASP A 1 334 ? -118.441 -35.337 195.209 1.00 55.72 334 ASP A C 1
ATOM 2761 O O . ASP A 1 334 ? -119.013 -35.793 196.203 1.00 55.72 334 ASP A O 1
ATOM 2765 N N . LEU A 1 335 ? -117.901 -36.152 194.295 1.00 57.59 335 LEU A N 1
ATOM 2766 C CA . LEU A 1 335 ? -117.986 -37.620 194.344 1.00 57.59 335 LEU A CA 1
ATOM 2767 C C . LEU A 1 335 ? -117.186 -38.245 195.501 1.00 57.59 335 LEU A C 1
ATOM 2769 O O . LEU A 1 335 ? -117.613 -39.246 196.083 1.00 57.59 335 LEU A O 1
ATOM 2773 N N . VAL A 1 336 ? -116.051 -37.649 195.881 1.00 59.81 336 VAL A N 1
ATOM 2774 C CA . VAL A 1 336 ? -115.243 -38.116 197.024 1.00 59.81 336 VAL A CA 1
ATOM 2775 C C . VAL A 1 336 ? -115.925 -37.771 198.354 1.00 59.81 336 VAL A C 1
ATOM 2777 O O . VAL A 1 336 ? -115.895 -38.567 199.299 1.00 59.81 336 VAL A O 1
ATOM 2780 N N . GLN A 1 337 ? -116.618 -36.631 198.422 1.00 59.78 337 GLN A N 1
ATOM 2781 C CA . GLN A 1 337 ? -117.348 -36.209 199.619 1.00 59.78 337 GLN A CA 1
ATOM 2782 C C . GLN A 1 337 ? -118.618 -37.052 199.849 1.00 59.78 337 GLN A C 1
ATOM 2784 O O . GLN A 1 337 ? -118.921 -37.400 200.991 1.00 59.78 337 GLN A O 1
ATOM 2789 N N . ALA A 1 338 ? -119.293 -37.482 198.775 1.00 55.50 338 ALA A N 1
ATOM 2790 C CA . ALA A 1 338 ? -120.457 -38.372 198.840 1.00 55.50 338 ALA A CA 1
ATOM 2791 C C . ALA A 1 338 ? -120.101 -39.823 199.226 1.00 55.50 338 ALA A C 1
ATOM 2793 O O . ALA A 1 338 ? -120.784 -40.431 200.053 1.00 55.50 338 ALA A O 1
ATOM 2794 N N . ASN A 1 339 ? -119.003 -40.379 198.697 1.00 49.81 339 ASN A N 1
ATOM 2795 C CA . ASN A 1 339 ? -118.592 -41.751 199.028 1.00 49.81 339 ASN A CA 1
ATOM 2796 C C . ASN A 1 339 ? -118.077 -41.901 200.470 1.00 49.81 339 ASN A C 1
ATOM 2798 O O . ASN A 1 339 ? -118.253 -42.961 201.070 1.00 49.81 339 ASN A O 1
ATOM 2802 N N . THR A 1 340 ? -117.514 -40.845 201.065 1.00 56.59 340 THR A N 1
ATOM 2803 C CA . THR A 1 340 ? -117.072 -40.889 202.472 1.00 56.59 340 THR A CA 1
ATOM 2804 C C . THR A 1 340 ? -118.256 -40.906 203.450 1.00 56.59 340 THR A C 1
ATOM 2806 O O . THR A 1 340 ? -118.157 -41.506 204.515 1.00 56.59 340 THR A O 1
ATOM 2809 N N . MET A 1 341 ? -119.403 -40.313 203.089 1.00 56.62 341 MET A N 1
ATOM 2810 C CA . MET A 1 341 ? -120.618 -40.371 203.918 1.00 56.62 341 MET A CA 1
ATOM 2811 C C . MET A 1 341 ? -121.362 -41.713 203.808 1.00 56.62 341 MET A C 1
ATOM 2813 O O . MET A 1 341 ? -122.011 -42.132 204.763 1.00 56.62 341 MET A O 1
ATOM 2817 N N . LEU A 1 342 ? -121.260 -42.401 202.664 1.00 52.97 342 LEU A N 1
ATOM 2818 C CA . LEU A 1 342 ? -121.934 -43.685 202.413 1.00 52.97 342 LEU A CA 1
ATOM 2819 C C . LEU A 1 342 ? -121.161 -44.894 202.957 1.00 52.97 342 LEU A C 1
ATOM 2821 O O . LEU A 1 342 ? -121.763 -45.861 203.432 1.00 52.97 342 LEU A O 1
ATOM 2825 N N . VAL A 1 343 ? -119.829 -44.849 202.945 1.00 52.47 343 VAL A N 1
ATOM 2826 C CA . VAL A 1 343 ? -118.997 -45.914 203.515 1.00 52.47 343 VAL A CA 1
ATOM 2827 C C . VAL A 1 343 ? -118.911 -45.742 205.027 1.00 52.47 343 VAL A C 1
ATOM 2829 O O . VAL A 1 343 ? -117.973 -45.171 205.547 1.00 52.47 343 VAL A O 1
ATOM 2832 N N . ASN A 1 344 ? -119.852 -46.339 205.749 1.00 48.34 344 ASN A N 1
ATOM 2833 C CA . ASN A 1 344 ? -119.757 -46.663 207.188 1.00 48.34 344 ASN A CA 1
ATOM 2834 C C . ASN A 1 344 ? -120.672 -45.881 208.137 1.00 48.34 344 ASN A C 1
ATOM 2836 O O . ASN A 1 344 ? -120.579 -46.051 209.347 1.00 48.34 344 ASN A O 1
ATOM 2840 N N . PHE A 1 345 ? -121.713 -45.264 207.579 1.00 50.72 345 PHE A N 1
ATOM 2841 C CA . PHE A 1 345 ? -123.079 -45.499 208.071 1.00 50.72 345 PHE A CA 1
ATOM 2842 C C . PHE A 1 345 ? -123.439 -47.017 208.056 1.00 50.72 345 PHE A C 1
ATOM 2844 O O .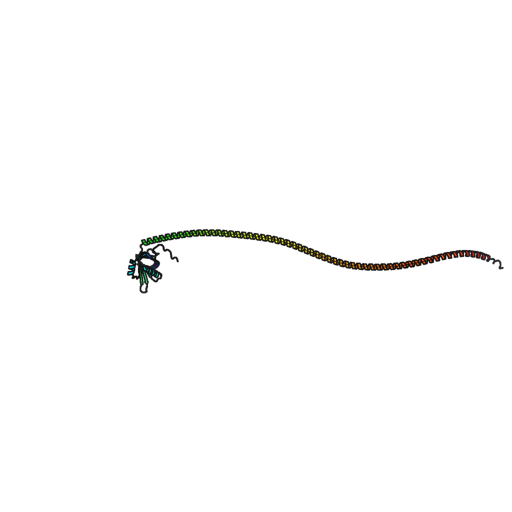 PHE A 1 345 ? -124.270 -47.481 208.823 1.00 50.72 345 PHE A O 1
ATOM 2851 N N . ASN A 1 346 ? -122.728 -47.829 207.257 1.00 46.91 346 ASN A N 1
ATOM 2852 C CA . ASN A 1 346 ? -122.897 -49.283 207.093 1.00 46.91 346 ASN A CA 1
ATOM 2853 C C . ASN A 1 346 ? -122.115 -50.210 208.058 1.00 46.91 346 ASN A C 1
ATOM 2855 O O . ASN A 1 346 ? -122.025 -51.407 207.800 1.00 46.91 346 ASN A O 1
ATOM 2859 N N . LYS A 1 347 ? -121.561 -49.727 209.180 1.00 46.12 347 LYS A N 1
ATOM 2860 C CA . LYS A 1 347 ? -121.017 -50.617 210.237 1.00 46.12 347 LYS A CA 1
ATOM 2861 C C . LYS A 1 347 ? -121.543 -50.289 211.638 1.00 46.12 347 LYS A C 1
ATOM 2863 O O . LYS A 1 347 ? -120.805 -50.345 212.616 1.00 46.12 347 LYS A O 1
ATOM 2868 N N . GLN A 1 348 ? -122.833 -49.956 211.723 1.00 49.62 348 GLN A N 1
ATOM 2869 C CA . GLN A 1 348 ? -123.556 -49.839 212.993 1.00 49.62 348 GLN A CA 1
ATOM 2870 C C . GLN A 1 348 ? -124.693 -50.854 213.188 1.00 49.62 348 GLN A C 1
ATOM 2872 O O . GLN A 1 348 ? -125.201 -50.908 214.298 1.00 49.62 348 GLN A O 1
ATOM 2877 N N . TYR A 1 349 ? -125.055 -51.695 212.208 1.00 46.16 349 TYR A N 1
ATOM 2878 C CA . TYR A 1 349 ? -126.051 -52.759 212.419 1.00 46.16 349 TYR A CA 1
ATOM 2879 C C . TYR A 1 349 ? -125.826 -53.969 211.500 1.00 46.16 349 TYR A C 1
ATOM 2881 O O . TYR A 1 349 ? -126.288 -53.980 210.367 1.00 46.16 349 TYR A O 1
ATOM 2889 N N . ASP A 1 350 ? -125.117 -54.969 212.026 1.00 31.84 350 ASP A N 1
ATOM 2890 C CA . ASP A 1 350 ? -125.422 -56.397 211.855 1.00 31.84 350 ASP A CA 1
ATOM 2891 C C . ASP A 1 350 ? -124.831 -57.141 213.077 1.00 31.84 350 ASP A C 1
ATOM 2893 O O . ASP A 1 350 ? -123.626 -57.375 213.132 1.00 31.84 350 ASP A O 1
ATOM 2897 N N . ILE A 1 351 ? -125.724 -57.389 214.055 1.00 37.41 351 ILE A N 1
ATOM 2898 C CA . ILE A 1 351 ? -125.725 -58.303 215.232 1.00 37.41 351 ILE A CA 1
ATOM 2899 C C . ILE A 1 351 ? -124.516 -58.303 216.182 1.00 37.41 351 ILE A C 1
ATOM 2901 O O . ILE A 1 351 ? -123.436 -58.821 215.822 1.00 37.41 351 ILE A O 1
#

Sequence (351 aa):
MISNVYNLGGPPKLYSNYHTVDILLENGLNRTRNILIEIIKKQQCLEVRLRDQNDFSFNYTTSIDWVLFQKMKDEQNLEICFEEFHLQFIDLLKQTILKEMLLKLEQNTETCRMIFYEKSRIKCLIFLIIDLNLTDQKDIIIEMVTNIRLLKETNHNINSELNTTKNALGEKEALLNTALLSHRQMKKKCMEDIASIETAFSLGIERIHHDINIKINNLNKQLTNLSKDINLVKTEHKYQENIYSQAIFQLEQFKRDNERNYKIIDSLKSDIEASNCQKLQDNKKLAEFTEIIMRKDLEIDSLKTQRDELRKDIQEATLIIAQKTKTHDEIAKDLVQANTMLVNFNKQYDI

Organism: Popillia japonica (NCBI:txid7064)